Protein 2JH1 (pdb70)

GO terms:
  GO:0005515 protein binding (F, IPI)
  GO:0044174 host cell endosome (C, IDA)
  GO:0020009 microneme (C, IDA)
  GO:0033691 sialic acid binding (F, IDA)
  GO:0140403 effector-mediated suppression of host innate immune response (P, IDA)
  GO:0046812 host cell surface binding (F, IDA)
  GO:0033691 sialic acid binding (F, IMP)
  GO:0140404 effector-mediated perturbation of host innate immune response by symbiont (P, IMP)
  GO:0075109 symbiont-mediated perturbation of host receptor-mediated signal transduction (P, IMP)
  GO:0035662 Toll-like receptor 4 binding (F, IPI)
  GO:0035663 Toll-like receptor 2 binding (F, IPI)

Radius of gyration: 19.62 Å; Cα contacts (8 Å, |Δi|>4): 555; chains: 1; bounding box: 35×51×69 Å

Secondary structure (P-SEA, 3-state):
cccccccaaaaaaaaaaaaaaaaaaaaacccccccccccbbbbbcccccccccccccccccccccccccccbbbbbbcccbbbbbccbbbccccccccccaaaaaaaaaaaaaccccaaaaaaaaaaaaacccbbbbccccccccccccccccccccccccbbbbbbcccccbbbbcbbbccccccccccccccaaaaaaaaaaccccccccbbbbbccccccccccccccccc

CATH classification: 3.90.640.70 (+1 more: 3.90.640.70)

Structure (mmCIF, N/CA/C/O backbone):
data_2JH1
#
_entry.id   2JH1
#
_cell.length_a   66.192
_cell.length_b   66.192
_cell.length_c   172.299
_cell.angle_alpha   90.00
_cell.angle_beta   90.00
_cell.angle_gamma   90.00
#
_symmetry.space_group_name_H-M   'P 43 21 2'
#
loop_
_entity.id
_entity.type
_entity.pdbx_description
1 polymer 'MICRONEMAL PROTEIN 1'
2 non-polymer 'ACETATE ION'
3 non-polymer 'CHLORIDE ION'
4 non-polymer GLYCEROL
5 water water
#
loop_
_atom_site.group_PDB
_atom_site.id
_atom_site.type_symbol
_atom_site.label_atom_id
_atom_site.label_alt_id
_atom_site.label_comp_id
_atom_site.label_asym_id
_atom_site.label_entity_id
_atom_site.label_seq_id
_atom_site.pdbx_PDB_ins_code
_atom_site.Cartn_x
_atom_site.Cartn_y
_atom_site.Cartn_z
_atom_site.occupancy
_atom_site.B_iso_or_equiv
_atom_site.auth_seq_id
_atom_site.auth_comp_id
_atom_site.auth_asym_id
_atom_site.auth_atom_id
_atom_site.pdbx_PDB_model_num
ATOM 1 N N . SER A 1 12 ? 20.680 8.843 79.223 1.00 45.61 12 SER A N 1
ATOM 2 C CA . SER A 1 12 ? 20.798 7.393 78.816 1.00 44.59 12 SER A CA 1
ATOM 3 C C . SER A 1 12 ? 19.989 7.018 77.549 1.00 42.44 12 SER A C 1
ATOM 4 O O . SER A 1 12 ? 20.561 6.454 76.610 1.00 44.36 12 SER A O 1
ATOM 7 N N . HIS A 1 13 ? 18.675 7.273 77.537 1.00 39.56 13 HIS A N 1
ATOM 8 C CA A HIS A 1 13 ? 17.865 7.069 76.334 0.50 37.02 13 HIS A CA 1
ATOM 9 C CA B HIS A 1 13 ? 17.886 7.085 76.313 0.50 37.25 13 HIS A CA 1
ATOM 10 C C . HIS A 1 13 ? 17.336 8.389 75.722 1.00 35.29 13 HIS A C 1
ATOM 11 O O . HIS A 1 13 ? 16.817 9.254 76.432 1.00 33.21 13 HIS A O 1
ATOM 24 N N . SER A 1 14 ? 17.517 8.519 74.412 1.00 31.67 14 SER A N 1
ATOM 25 C CA . SER A 1 14 ? 17.312 9.761 73.700 1.00 29.48 14 SER A CA 1
ATOM 26 C C . SER A 1 14 ? 15.850 9.929 73.221 1.00 25.80 14 SER A C 1
ATOM 27 O O . SER A 1 14 ? 15.160 8.929 73.014 1.00 24.49 14 SER A O 1
ATOM 30 N N . PRO A 1 15 ? 15.356 11.196 73.118 1.00 23.36 15 PRO A N 1
ATOM 31 C CA . PRO A 1 15 ? 13.993 11.423 72.577 1.00 20.79 15 PRO A CA 1
ATOM 32 C C . PRO A 1 15 ? 14.009 11.318 71.053 1.00 20.13 15 PRO A C 1
ATOM 33 O O . PRO A 1 15 ? 13.833 12.317 70.331 1.00 19.46 15 PRO A O 1
ATOM 37 N N . ALA A 1 16 ? 14.262 10.119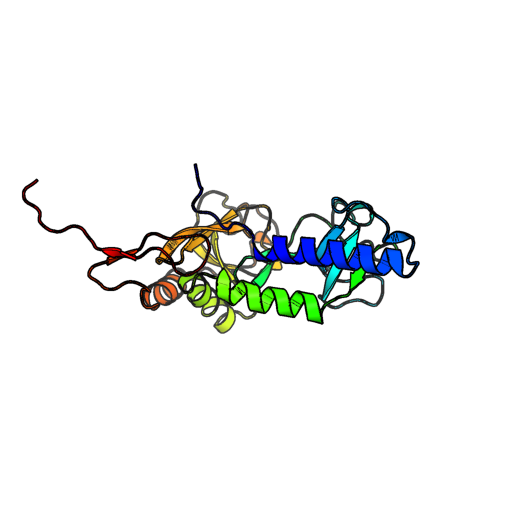 70.536 1.00 20.51 16 ALA A N 1
ATOM 38 C CA . ALA A 1 16 ? 14.555 9.986 69.109 1.00 18.98 16 ALA A CA 1
ATOM 39 C C . ALA A 1 16 ? 13.957 8.665 68.620 1.00 20.93 16 ALA A C 1
ATOM 40 O O . ALA A 1 16 ? 13.888 7.683 69.388 1.00 20.31 16 ALA A O 1
ATOM 42 N N . SER A 1 17 ? 13.519 8.635 67.364 1.00 19.06 17 SER A N 1
ATOM 43 C CA . SER A 1 17 ? 13.109 7.386 66.730 1.00 20.36 17 SER A CA 1
ATOM 44 C C . SER A 1 17 ? 14.157 6.275 66.823 1.00 18.66 17 SER A C 1
ATOM 45 O O . SER A 1 17 ? 15.340 6.509 66.553 1.00 19.44 17 SER A O 1
ATOM 48 N N . GLY A 1 18 ? 13.724 5.051 67.172 1.00 20.13 18 GLY A N 1
ATOM 49 C CA . GLY A 1 18 ? 14.648 3.904 67.153 1.00 19.90 18 GLY A CA 1
ATOM 50 C C . GLY A 1 18 ? 14.797 3.290 65.756 1.00 20.24 18 GLY A C 1
ATOM 51 O O . GLY A 1 18 ? 15.624 2.377 65.552 1.00 19.08 18 GLY A O 1
ATOM 52 N N . ARG A 1 19 ? 14.047 3.819 64.770 1.00 20.23 19 ARG A N 1
ATOM 53 C CA . ARG A 1 19 ? 14.076 3.280 63.383 1.00 18.95 19 ARG A CA 1
ATOM 54 C C . ARG A 1 19 ? 13.755 1.762 63.406 1.00 19.31 19 ARG A C 1
ATOM 55 O O . ARG A 1 19 ? 14.394 0.949 62.724 1.00 18.19 19 ARG A O 1
ATOM 63 N N . TYR A 1 20 ? 12.751 1.424 64.205 1.00 19.42 20 TYR A N 1
ATOM 64 C CA . TYR A 1 20 ? 12.374 0.031 64.435 1.00 19.57 20 TYR A CA 1
ATOM 65 C C . TYR A 1 20 ? 11.836 -0.627 63.166 1.00 19.28 20 TYR A C 1
ATOM 66 O O . TYR A 1 20 ? 12.146 -1.797 62.925 1.00 20.25 20 TYR A O 1
ATOM 75 N N . ILE A 1 21 ? 11.067 0.111 62.351 1.00 17.77 21 ILE A N 1
ATOM 76 C CA . ILE A 1 21 ? 10.573 -0.527 61.125 1.00 18.03 21 ILE A CA 1
ATOM 77 C C . ILE A 1 21 ? 11.736 -0.941 60.220 1.00 18.26 21 ILE A C 1
ATOM 78 O O . ILE A 1 21 ? 11.849 -2.117 59.760 1.00 17.29 21 ILE A O 1
ATOM 83 N N . GLN A 1 22 ? 12.602 0.016 59.938 1.00 18.08 22 GLN A N 1
ATOM 84 C CA . GLN A 1 22 ? 13.779 -0.278 59.131 1.00 18.63 22 GLN A CA 1
ATOM 85 C C . GLN A 1 22 ? 14.617 -1.445 59.671 1.00 18.86 22 GLN A C 1
ATOM 86 O O . GLN A 1 22 ? 15.095 -2.295 58.886 1.00 16.49 22 GLN A O 1
ATOM 92 N N . GLN A 1 23 ? 14.837 -1.467 60.991 1.00 18.09 23 GLN A N 1
ATOM 93 C CA . GLN A 1 23 ? 15.515 -2.616 61.599 1.00 18.48 23 GLN A CA 1
ATOM 94 C C . GLN A 1 23 ? 14.824 -3.969 61.305 1.00 18.45 23 GLN A C 1
ATOM 95 O O . GLN A 1 23 ? 15.524 -4.937 60.986 1.00 17.88 23 GLN A O 1
ATOM 101 N N . MET A 1 24 ? 13.478 -4.019 61.389 1.00 18.83 24 MET A N 1
ATOM 102 C CA . MET A 1 24 ? 12.723 -5.248 61.112 1.00 21.47 24 MET A CA 1
ATOM 103 C C . MET A 1 24 ? 12.878 -5.661 59.659 1.00 19.91 24 MET A C 1
ATOM 104 O O . MET A 1 24 ? 13.081 -6.848 59.364 1.00 18.50 24 MET A O 1
ATOM 109 N N . LEU A 1 25 ? 12.776 -4.685 58.763 1.00 18.47 25 LEU A N 1
ATOM 110 C CA . LEU A 1 25 ? 12.957 -4.940 57.317 1.00 19.18 25 LEU A CA 1
ATOM 111 C C . LEU A 1 25 ? 14.347 -5.463 57.002 1.00 18.69 25 LEU A C 1
ATOM 112 O O . LEU A 1 25 ? 14.505 -6.409 56.198 1.00 20.05 25 LEU A O 1
ATOM 117 N N . ASP A 1 26 ? 15.376 -4.892 57.611 1.00 17.44 26 ASP A N 1
ATOM 118 C CA . ASP A 1 26 ? 16.711 -5.424 57.340 1.00 17.09 26 ASP A CA 1
ATOM 119 C C . ASP A 1 26 ? 16.825 -6.897 57.815 1.00 17.21 26 ASP A C 1
ATOM 120 O O . ASP A 1 26 ? 17.402 -7.721 57.089 1.00 16.72 26 ASP A O 1
ATOM 125 N N . GLN A 1 27 ? 16.323 -7.198 59.023 1.00 16.39 27 GLN A N 1
ATOM 126 C CA . GLN A 1 27 ? 16.413 -8.601 59.544 1.00 19.05 27 GLN A CA 1
ATOM 127 C C . GLN A 1 27 ? 15.605 -9.556 58.641 1.00 17.17 27 GLN A C 1
ATOM 128 O O . GLN A 1 27 ? 16.047 -10.669 58.363 1.00 18.43 27 GLN A O 1
ATOM 134 N N . ARG A 1 28 ? 14.429 -9.133 58.191 1.00 16.95 28 ARG A N 1
ATOM 135 C CA . ARG A 1 28 ? 13.624 -9.944 57.266 1.00 16.97 28 ARG A CA 1
ATOM 136 C C . ARG A 1 28 ? 14.414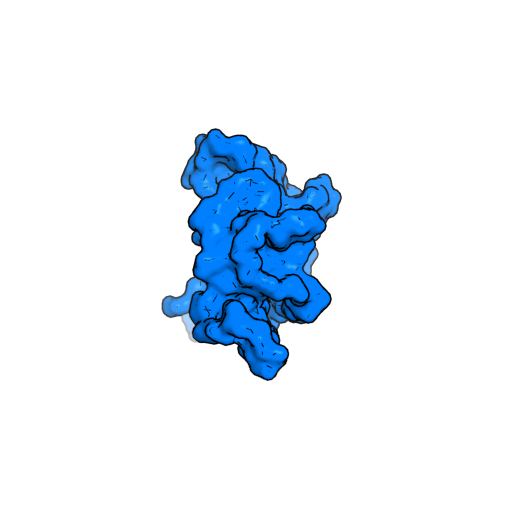 -10.209 55.975 1.00 17.80 28 ARG A C 1
ATOM 137 O O . ARG A 1 28 ? 14.465 -11.383 55.478 1.00 17.19 28 ARG A O 1
ATOM 145 N N . CYS A 1 29 ? 15.042 -9.150 55.439 1.00 17.83 29 CYS A N 1
ATOM 146 C CA . CYS A 1 29 ? 15.860 -9.285 54.221 1.00 18.24 29 CYS A CA 1
ATOM 147 C C . CYS A 1 29 ? 17.042 -10.220 54.421 1.00 17.44 29 CYS A C 1
ATOM 148 O O . CYS A 1 29 ? 17.361 -11.004 53.518 1.00 16.96 29 CYS A O 1
ATOM 151 N N . GLN A 1 30 ? 17.649 -10.187 55.615 1.00 17.38 30 GLN A N 1
ATOM 152 C CA . GLN A 1 30 ? 18.759 -11.098 55.924 1.00 18.50 30 GLN A CA 1
ATOM 153 C C . GLN A 1 30 ? 18.302 -12.589 55.910 1.00 17.73 30 GLN A C 1
ATOM 154 O O . GLN A 1 30 ? 19.004 -13.462 55.396 1.00 17.18 30 GLN A O 1
ATOM 160 N N . GLU A 1 31 ? 17.124 -12.839 56.451 1.00 18.17 31 GLU A N 1
ATOM 161 C CA . GLU A 1 31 ? 16.509 -14.145 56.407 1.00 20.23 31 GLU A CA 1
ATOM 162 C C . GLU A 1 31 ? 16.212 -14.560 54.942 1.00 20.27 31 GLU A C 1
ATOM 163 O O . GLU A 1 31 ? 16.510 -15.696 54.547 1.00 19.31 31 GLU A O 1
ATOM 169 N N . ILE A 1 32 ? 15.670 -13.628 54.146 1.00 18.95 32 ILE A N 1
ATOM 170 C CA . ILE A 1 32 ? 15.326 -13.912 52.724 1.00 18.95 32 ILE A CA 1
ATOM 171 C C . ILE A 1 32 ? 16.566 -14.262 51.914 1.00 18.50 32 ILE A C 1
ATOM 172 O O . ILE A 1 32 ? 16.551 -15.240 51.150 1.00 18.66 32 ILE A O 1
ATOM 177 N N . ALA A 1 33 ? 17.641 -13.479 52.085 1.00 16.00 33 ALA A N 1
ATOM 178 C CA . ALA A 1 33 ? 18.904 -13.750 51.392 1.00 17.15 33 ALA A CA 1
ATOM 179 C C . ALA A 1 33 ? 19.415 -15.179 51.777 1.00 17.27 33 ALA A C 1
ATOM 180 O O . ALA A 1 33 ? 19.825 -15.942 50.888 1.00 17.02 33 ALA A O 1
ATOM 182 N N . ALA A 1 34 ? 19.424 -15.489 53.086 1.00 16.40 34 ALA A N 1
ATOM 183 C CA . ALA A 1 34 ? 19.764 -16.830 53.580 1.00 16.99 34 ALA A CA 1
ATOM 184 C C . ALA A 1 34 ? 18.893 -17.974 52.972 1.00 16.71 34 ALA A C 1
ATOM 185 O O . ALA A 1 34 ? 19.434 -19.040 52.607 1.00 17.78 34 ALA A O 1
ATOM 187 N N . GLU A 1 35 ? 17.573 -17.760 52.853 1.00 17.86 35 GLU A N 1
ATOM 188 C CA . GLU A 1 35 ? 16.693 -18.716 52.179 1.00 17.93 35 GLU A CA 1
ATOM 189 C C . GLU A 1 35 ? 17.081 -18.906 50.718 1.00 18.33 35 GLU A C 1
ATOM 190 O O . GLU A 1 35 ? 17.155 -20.049 50.208 1.00 18.93 35 GLU A O 1
ATOM 196 N N . LEU A 1 36 ? 17.312 -17.802 50.021 1.00 18.26 36 LEU A N 1
ATOM 197 C CA . LEU A 1 36 ? 17.711 -17.856 48.600 1.00 18.43 36 LEU A CA 1
ATOM 198 C C . LEU A 1 36 ? 19.064 -18.538 48.406 1.00 18.78 36 LEU A C 1
ATOM 199 O O . LEU A 1 36 ? 19.242 -19.318 47.458 1.00 18.39 36 LEU A O 1
ATOM 204 N N . CYS A 1 37 ? 20.009 -18.253 49.305 1.00 19.39 37 CYS A N 1
ATOM 205 C CA . CYS A 1 37 ? 21.283 -18.956 49.316 1.00 19.86 37 CYS A CA 1
ATOM 206 C C . CYS A 1 37 ? 21.049 -20.496 49.408 1.00 19.78 37 CYS A C 1
ATOM 207 O O . CYS A 1 37 ? 21.619 -21.247 48.628 1.00 18.25 37 CYS A O 1
ATOM 210 N N . GLN A 1 38 ? 20.162 -20.920 50.309 1.00 20.55 38 GLN A N 1
ATOM 211 C CA . GLN A 1 38 ? 19.815 -22.339 50.471 1.00 20.21 38 GLN A CA 1
ATOM 212 C C . GLN A 1 38 ? 19.123 -22.911 49.234 1.00 21.15 38 GLN A C 1
ATOM 213 O O . GLN A 1 38 ? 19.217 -24.122 48.982 1.00 20.82 38 GLN A O 1
ATOM 219 N N . SER A 1 39 ? 18.464 -22.065 48.448 1.00 20.72 39 SER A N 1
ATOM 220 C CA . SER A 1 39 ? 17.905 -22.489 47.158 1.00 21.36 39 SER A CA 1
ATOM 221 C C . SER A 1 39 ? 18.936 -22.550 46.014 1.00 20.46 39 SER A C 1
ATOM 222 O O . SER A 1 39 ? 18.585 -22.938 44.882 1.00 20.97 39 SER A O 1
ATOM 225 N N . GLY A 1 40 ? 20.194 -22.208 46.298 1.00 20.24 40 GLY A N 1
ATOM 226 C CA . GLY A 1 40 ? 21.271 -22.256 45.309 1.00 19.22 40 GLY A CA 1
ATOM 227 C C . GLY A 1 40 ? 21.696 -20.896 44.742 1.00 20.73 40 GLY A C 1
ATOM 228 O O . GLY A 1 40 ? 22.652 -20.818 43.966 1.00 21.77 40 GLY A O 1
ATOM 229 N N . LEU A 1 41 ? 21.061 -19.812 45.180 1.00 20.35 41 LEU A N 1
ATOM 230 C CA . LEU A 1 41 ? 21.353 -18.502 44.581 1.00 20.44 41 LEU A CA 1
ATOM 231 C C . LEU A 1 41 ? 22.627 -18.005 45.197 1.00 20.20 41 LEU A C 1
ATOM 232 O O . LEU A 1 41 ? 22.576 -17.386 46.271 1.00 19.42 41 LEU A O 1
ATOM 237 N N . ARG A 1 42 ? 23.749 -18.291 44.531 1.00 19.55 42 ARG A N 1
ATOM 238 C CA . ARG A 1 42 ? 25.100 -18.194 45.143 1.00 22.28 42 ARG A CA 1
ATOM 239 C C . ARG A 1 42 ? 25.423 -16.788 45.647 1.00 22.09 42 ARG A C 1
ATOM 240 O O . ARG A 1 42 ? 26.014 -16.616 46.711 1.00 22.38 42 ARG A O 1
ATOM 248 N N . LYS A 1 43 ? 25.053 -15.790 44.858 1.00 22.12 43 LYS A N 1
ATOM 249 C CA . LYS A 1 43 ? 25.314 -14.391 45.213 1.00 23.59 43 LYS A CA 1
ATOM 250 C C . LYS A 1 43 ? 24.617 -13.888 46.480 1.00 22.74 43 LYS A C 1
ATOM 251 O O . LYS A 1 43 ? 24.995 -12.827 47.019 1.00 23.29 43 LYS A O 1
ATOM 257 N N . MET A 1 44 ? 23.602 -14.622 46.956 1.00 20.99 44 MET A N 1
ATOM 258 C CA . MET A 1 44 ? 22.896 -14.279 48.184 1.00 20.13 44 MET A CA 1
ATOM 259 C C . MET A 1 44 ? 23.455 -14.961 49.452 1.00 20.79 44 MET A C 1
ATOM 260 O O . MET A 1 44 ? 22.868 -14.825 50.541 1.00 20.80 44 MET A O 1
ATOM 265 N N . CYS A 1 45 ? 24.548 -15.720 49.297 1.00 20.27 45 CYS A N 1
ATOM 266 C CA . CYS A 1 45 ? 25.173 -16.410 50.412 1.00 20.71 45 CYS A CA 1
ATOM 267 C C . CYS A 1 45 ? 26.164 -15.458 51.072 1.00 20.35 45 CYS A C 1
ATOM 268 O O . CYS A 1 45 ? 27.300 -15.440 50.683 1.00 21.54 45 CYS A O 1
ATOM 271 N N . VAL A 1 46 ? 25.745 -14.679 52.055 1.00 19.85 46 VAL A N 1
ATOM 272 C CA . VAL A 1 46 ? 26.555 -13.560 52.557 1.00 19.20 46 VAL A CA 1
ATOM 273 C C . VAL A 1 46 ? 26.287 -13.456 54.052 1.00 19.33 46 VAL A C 1
ATOM 274 O O . VAL A 1 46 ? 25.224 -13.897 54.529 1.00 18.80 46 VAL A O 1
ATOM 278 N N . PRO A 1 47 ? 27.204 -12.827 54.814 1.00 19.31 47 PRO A N 1
ATOM 279 C CA . PRO A 1 47 ? 26.897 -12.467 56.225 1.00 19.75 47 PRO A CA 1
ATOM 280 C C . PRO A 1 47 ? 25.823 -11.376 56.259 1.00 18.58 47 PRO A C 1
ATOM 281 O O . PRO A 1 47 ? 25.678 -10.639 55.265 1.00 19.31 47 PRO A O 1
ATOM 285 N N . SER A 1 48 ? 25.111 -11.258 57.380 1.00 18.27 48 SER A N 1
ATOM 286 C CA A SER A 1 48 ? 23.957 -10.345 57.484 0.50 18.82 48 SER A CA 1
ATOM 287 C CA B SER A 1 48 ? 23.956 -10.364 57.463 0.50 19.42 48 SER A CA 1
ATOM 288 C C . SER A 1 48 ? 24.359 -8.888 57.367 1.00 19.09 48 SER A C 1
ATOM 289 O O . SER A 1 48 ? 23.547 -8.050 56.963 1.00 19.32 48 SER A O 1
ATOM 294 N N . SER A 1 49 ? 25.627 -8.585 57.667 1.00 19.95 49 SER A N 1
ATOM 295 C CA . SER A 1 49 ? 26.131 -7.199 57.504 1.00 21.05 49 SER A CA 1
ATOM 296 C C . SER A 1 49 ? 26.097 -6.747 56.049 1.00 21.15 49 SER A C 1
ATOM 297 O O . SER A 1 49 ? 26.156 -5.534 55.775 1.00 21.42 49 SER A O 1
ATOM 300 N N . ARG A 1 50 ? 26.045 -7.688 55.102 1.00 21.02 50 ARG A N 1
ATOM 301 C CA . ARG A 1 50 ? 25.945 -7.332 53.672 1.00 21.33 50 ARG A CA 1
ATOM 302 C C . ARG A 1 50 ? 24.501 -7.042 53.174 1.00 20.70 50 ARG A C 1
ATOM 303 O O . ARG A 1 50 ? 24.281 -6.611 52.026 1.00 21.54 50 ARG A O 1
ATOM 311 N N . ILE A 1 51 ? 23.505 -7.254 54.011 1.00 20.14 51 ILE A N 1
ATOM 312 C CA . ILE A 1 51 ? 22.111 -7.244 53.522 1.00 18.63 51 ILE A CA 1
ATOM 313 C C . ILE A 1 51 ? 21.266 -6.217 54.237 1.00 20.04 51 ILE A C 1
ATOM 314 O O . ILE A 1 51 ? 21.206 -6.228 55.496 1.00 19.15 51 ILE A O 1
ATOM 319 N N . VAL A 1 52 ? 20.643 -5.318 53.442 1.00 19.74 52 VAL A N 1
ATOM 320 C CA . VAL A 1 52 ? 19.678 -4.316 53.942 1.00 19.05 52 VAL A CA 1
ATOM 321 C C . VAL A 1 52 ? 18.412 -4.278 53.067 1.00 19.54 52 VAL A C 1
ATOM 322 O O . VAL A 1 52 ? 18.457 -4.651 51.909 1.00 21.15 52 VAL A O 1
ATOM 326 N N . ALA A 1 53 ? 17.288 -3.820 53.610 1.00 19.52 53 ALA A N 1
ATOM 327 C CA . ALA A 1 53 ? 16.081 -3.564 52.831 1.00 17.58 53 ALA A CA 1
ATOM 328 C C . ALA A 1 53 ? 16.161 -2.101 52.355 1.00 18.10 53 ALA A C 1
ATOM 329 O O . ALA A 1 53 ? 16.419 -1.197 53.176 1.00 17.81 53 ALA A O 1
ATOM 331 N N . ARG A 1 54 ? 15.990 -1.863 51.062 1.00 17.62 54 ARG A N 1
ATOM 332 C CA . ARG A 1 54 ? 15.814 -0.449 50.590 1.00 18.53 54 ARG A CA 1
ATOM 333 C C . ARG A 1 54 ? 14.621 -0.385 49.644 1.00 19.18 54 ARG A C 1
ATOM 334 O O . ARG A 1 54 ? 14.269 -1.368 48.965 1.00 20.21 54 ARG A O 1
ATOM 342 N N . ASN A 1 55 ? 14.001 0.774 49.585 1.00 19.32 55 ASN A N 1
ATOM 343 C CA . ASN A 1 55 ? 12.909 0.991 48.693 1.00 20.06 55 ASN A CA 1
ATOM 344 C C . ASN A 1 55 ? 13.502 1.806 47.536 1.00 20.07 55 ASN A C 1
ATOM 345 O O . ASN A 1 55 ? 14.050 2.884 47.730 1.00 19.34 55 ASN A O 1
ATOM 350 N N . ALA A 1 56 ? 13.439 1.273 46.326 1.00 20.23 56 ALA A N 1
ATOM 351 C CA . ALA A 1 56 ? 14.245 1.834 45.241 1.00 19.60 56 ALA A CA 1
ATOM 352 C C . ALA A 1 56 ? 13.876 1.217 43.913 1.00 21.13 56 ALA A C 1
ATOM 353 O O . ALA A 1 56 ? 13.166 0.208 43.869 1.00 20.27 56 ALA A O 1
ATOM 355 N N . VAL A 1 57 ? 14.397 1.813 42.829 1.00 21.91 57 VAL A N 1
ATOM 356 C CA . VAL A 1 57 ? 14.435 1.107 41.526 1.00 22.38 57 VAL A CA 1
ATOM 357 C C . VAL A 1 57 ? 15.288 -0.196 41.618 1.00 23.22 57 VAL A C 1
ATOM 358 O O . VAL A 1 57 ? 16.052 -0.400 42.602 1.00 22.47 57 VAL A O 1
ATOM 362 N N . GLY A 1 58 ? 15.173 -1.061 40.597 1.00 23.15 58 GLY A N 1
ATOM 363 C CA . GLY A 1 58 ? 16.048 -2.238 40.518 1.00 23.33 58 GLY A CA 1
ATOM 364 C C . GLY A 1 58 ? 17.052 -2.115 39.361 1.00 24.35 58 GLY A C 1
ATOM 365 O O . GLY A 1 58 ? 17.622 -1.058 39.094 1.00 22.39 58 GLY A O 1
ATOM 366 N N . ILE A 1 59 ? 17.282 -3.225 38.672 1.00 25.50 59 ILE A N 1
ATOM 367 C CA . ILE A 1 59 ? 18.108 -3.175 37.458 1.00 26.25 59 ILE A CA 1
ATOM 368 C C . ILE A 1 59 ? 17.296 -2.558 36.303 1.00 27.16 59 ILE A C 1
ATOM 369 O O . ILE A 1 59 ? 16.128 -2.181 36.468 1.00 25.09 59 ILE A O 1
ATOM 374 N N . THR A 1 60 ? 17.910 -2.479 35.118 1.00 29.08 60 THR A N 1
ATOM 375 C CA . THR A 1 60 ? 17.206 -1.951 33.929 1.00 30.65 60 THR A CA 1
ATOM 376 C C . THR A 1 60 ? 15.784 -2.502 33.770 1.00 30.08 60 THR A C 1
ATOM 377 O O . THR A 1 60 ? 15.562 -3.705 33.886 1.00 30.51 60 THR A O 1
ATOM 381 N N . HIS A 1 61 ? 14.823 -1.609 33.528 1.00 30.77 61 HIS A N 1
ATOM 382 C CA . HIS A 1 61 ? 13.381 -1.935 33.392 1.00 30.85 61 HIS A CA 1
ATOM 383 C C . HIS A 1 61 ? 12.675 -2.094 34.723 1.00 30.01 61 HIS A C 1
ATOM 384 O O . HIS A 1 61 ? 11.441 -2.161 34.762 1.00 29.58 61 HIS A O 1
ATOM 391 N N . GLN A 1 62 ? 13.428 -2.215 35.818 1.00 28.42 62 GLN A N 1
ATOM 392 C CA . GLN A 1 62 ? 12.749 -2.242 37.123 1.00 27.39 62 GLN A CA 1
ATOM 393 C C . GLN A 1 62 ? 12.702 -0.798 37.578 1.00 27.25 62 GLN A C 1
ATOM 394 O O . GLN A 1 62 ? 13.582 -0.350 38.311 1.00 26.97 62 GLN A O 1
ATOM 400 N N . ASN A 1 63 ? 11.726 -0.051 37.061 1.00 27.89 63 ASN A N 1
ATOM 401 C CA . ASN A 1 63 ? 11.767 1.395 37.185 1.00 29.13 63 ASN A CA 1
ATOM 402 C C . ASN A 1 63 ? 10.801 1.941 38.206 1.00 29.01 63 ASN A C 1
ATOM 403 O O . ASN A 1 63 ? 10.641 3.159 38.280 1.00 30.90 63 ASN A O 1
ATOM 408 N N . THR A 1 64 ? 10.127 1.096 38.970 1.00 27.15 64 THR A N 1
ATOM 409 C CA . THR A 1 64 ? 9.254 1.641 40.006 1.00 27.15 64 THR A CA 1
ATOM 410 C C . THR A 1 64 ? 9.966 1.496 41.370 1.00 25.99 64 THR A C 1
ATOM 411 O O . THR A 1 64 ? 10.914 0.698 41.493 1.00 25.42 64 THR A O 1
ATOM 415 N N . LEU A 1 65 ? 9.530 2.270 42.372 1.00 24.30 65 LEU A N 1
ATOM 416 C CA . LEU A 1 65 ? 10.037 2.078 43.736 1.00 23.20 65 LEU A CA 1
ATOM 417 C C . LEU A 1 65 ? 9.410 0.841 44.326 1.00 21.51 65 LEU A C 1
ATOM 418 O O . LEU A 1 65 ? 8.186 0.720 44.383 1.00 22.08 65 LEU A 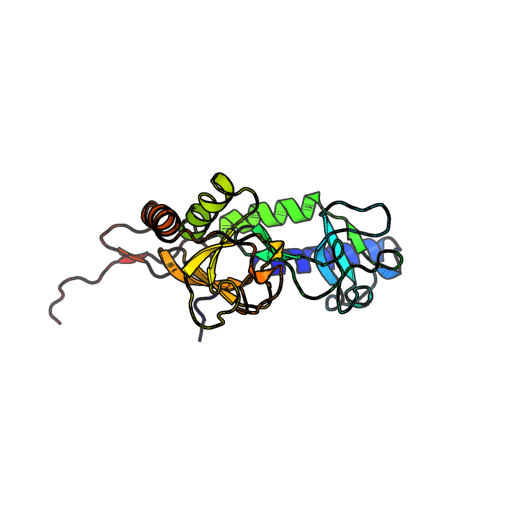O 1
ATOM 423 N N . GLN A 1 66 ? 10.244 -0.100 44.719 1.00 21.32 66 GLN A N 1
ATOM 424 C CA . GLN A 1 66 ? 9.758 -1.312 45.352 1.00 20.71 66 GLN A CA 1
ATOM 425 C C . GLN A 1 66 ? 10.661 -1.576 46.520 1.00 20.57 66 GLN A C 1
ATOM 426 O O . GLN A 1 66 ? 11.819 -1.175 46.499 1.00 19.46 66 GLN A O 1
ATOM 432 N N . TRP A 1 67 ? 10.134 -2.305 47.498 1.00 20.25 67 TRP A N 1
ATOM 433 C CA . TRP A 1 67 ? 10.977 -2.819 48.586 1.00 19.19 67 TRP A CA 1
ATOM 434 C C . TRP A 1 67 ? 11.752 -4.021 48.097 1.00 19.99 67 TRP A C 1
ATOM 435 O O . TRP A 1 67 ? 11.156 -4.991 47.608 1.00 18.88 67 TRP A O 1
ATOM 446 N N . ARG A 1 68 ? 13.070 -3.964 48.236 1.00 17.70 68 ARG A N 1
ATOM 447 C CA . ARG A 1 68 ? 13.955 -5.004 47.777 1.00 19.05 68 ARG A CA 1
ATOM 448 C C . ARG A 1 68 ? 15.069 -5.231 48.822 1.00 20.20 68 ARG A C 1
ATOM 449 O O . ARG A 1 68 ? 15.467 -4.287 49.560 1.00 20.22 68 ARG A O 1
ATOM 457 N N . CYS A 1 69 ? 15.598 -6.465 48.851 1.00 19.25 69 CYS A N 1
ATOM 458 C CA . CYS A 1 69 ? 16.710 -6.846 49.715 1.00 19.78 69 CYS A CA 1
ATOM 459 C C . CYS A 1 69 ? 18.003 -6.734 48.932 1.00 19.25 69 CYS A C 1
ATOM 460 O O . CYS A 1 69 ? 18.230 -7.524 48.005 1.00 19.89 69 CYS A O 1
ATOM 463 N N . PHE A 1 70 ? 18.861 -5.795 49.324 1.00 19.38 70 PHE A N 1
ATOM 464 C CA . PHE A 1 70 ? 20.103 -5.478 48.602 1.00 20.33 70 PHE A CA 1
ATOM 465 C C . PHE A 1 70 ? 21.321 -5.979 49.322 1.00 20.66 70 PHE A C 1
ATOM 466 O O . PHE A 1 70 ? 21.433 -5.823 50.550 1.00 20.01 70 PHE A O 1
ATOM 474 N N . ASP A 1 71 ? 22.271 -6.481 48.535 1.00 19.92 71 ASP A N 1
ATOM 475 C CA . ASP A 1 71 ? 23.644 -6.708 48.963 1.00 21.25 71 ASP A CA 1
ATOM 476 C C . ASP A 1 71 ? 24.324 -5.334 48.867 1.00 20.93 71 ASP A C 1
ATOM 477 O O . ASP A 1 71 ? 24.484 -4.768 47.749 1.00 21.15 71 ASP A O 1
ATOM 482 N N . THR A 1 72 ? 24.723 -4.808 50.029 1.00 21.39 72 THR A N 1
ATOM 483 C CA . THR A 1 72 ? 25.380 -3.486 50.110 1.00 22.64 72 THR A CA 1
ATOM 484 C C . THR A 1 72 ? 26.669 -3.400 49.274 1.00 22.88 72 THR A C 1
ATOM 485 O O . THR A 1 72 ? 27.014 -2.312 48.816 1.00 22.90 72 THR A O 1
ATOM 489 N N . ALA A 1 73 ? 27.348 -4.524 49.035 1.00 23.15 73 ALA A N 1
ATOM 490 C CA . ALA A 1 73 ? 28.569 -4.503 48.203 1.00 23.69 73 ALA A CA 1
ATOM 491 C C . ALA A 1 73 ? 28.213 -4.213 46.764 1.00 24.94 73 ALA A C 1
ATOM 492 O O . ALA A 1 73 ? 29.080 -3.860 45.990 1.00 25.34 73 ALA A O 1
ATOM 494 N N . SER A 1 74 ? 26.942 -4.364 46.381 1.00 25.16 74 SER A N 1
ATOM 495 C CA . SER A 1 74 ? 26.507 -3.986 45.029 1.00 25.28 74 SER A CA 1
ATOM 496 C C . SER A 1 74 ? 25.958 -2.557 44.860 1.00 26.47 74 SER A C 1
ATOM 497 O O . SER A 1 74 ? 25.626 -2.155 43.740 1.00 27.01 74 SER A O 1
ATOM 500 N N . LEU A 1 75 ? 25.816 -1.799 45.949 1.00 26.52 75 LEU A N 1
ATOM 501 C CA . LEU A 1 75 ? 25.274 -0.452 45.852 1.00 28.03 75 LEU A CA 1
ATOM 502 C C . LEU A 1 75 ? 26.371 0.524 45.462 1.00 29.85 75 LEU A C 1
ATOM 503 O O . LEU A 1 75 ? 27.508 0.355 45.873 1.00 29.46 75 LEU A O 1
ATOM 508 N N . LEU A 1 76 ? 26.016 1.548 44.691 1.00 32.15 76 LEU A N 1
ATOM 509 C CA . LEU A 1 76 ? 26.928 2.665 44.424 1.00 34.26 76 LEU A CA 1
ATOM 510 C C . LEU A 1 76 ? 27.018 3.589 45.651 1.00 36.15 76 LEU A C 1
ATOM 511 O O . LEU A 1 76 ? 26.052 3.708 46.431 1.00 34.84 76 LEU A O 1
ATOM 516 N N . GLU A 1 77 ? 28.179 4.226 45.825 1.00 38.57 77 GLU A N 1
ATOM 517 C CA . GLU A 1 77 ? 28.374 5.211 46.911 1.00 41.70 77 GLU A CA 1
ATOM 518 C C . GLU A 1 77 ? 27.471 6.401 46.737 1.00 43.26 77 GLU A C 1
ATOM 519 O O . GLU A 1 77 ? 26.965 6.952 47.693 1.00 44.52 77 GLU A O 1
ATOM 522 N N . SER A 1 78 ? 27.247 6.803 45.507 1.00 45.75 78 SER A N 1
ATOM 523 C CA . SER A 1 78 ? 26.333 7.896 45.293 1.00 48.30 78 SER A CA 1
ATOM 524 C C . SER A 1 78 ? 25.299 7.515 44.248 1.00 48.91 78 SER A C 1
ATOM 525 O O . SER A 1 78 ? 25.410 6.489 43.578 1.00 49.89 78 SER A O 1
ATOM 528 N N . ASN A 1 79 ? 24.301 8.361 44.085 1.00 49.58 79 ASN A N 1
ATOM 529 C CA . ASN A 1 79 ? 23.311 8.141 43.068 1.00 50.12 79 ASN A CA 1
ATOM 530 C C . ASN A 1 79 ? 23.145 9.374 42.187 1.00 50.90 79 ASN A C 1
ATOM 531 O O . ASN A 1 79 ? 23.585 10.475 42.555 1.00 51.65 79 ASN A O 1
ATOM 536 N N . GLN A 1 80 ? 22.529 9.168 41.024 1.00 50.84 80 GLN A N 1
ATOM 537 C CA . GLN A 1 80 ? 21.991 10.248 40.212 1.00 50.93 80 GLN A CA 1
ATOM 538 C C . GLN A 1 80 ? 20.484 10.427 40.551 1.00 50.47 80 GLN A C 1
ATOM 539 O O . GLN A 1 80 ? 20.025 9.991 41.634 1.00 50.94 80 GLN A O 1
ATOM 543 N N A GLU A 1 81 ? 19.754 11.078 39.645 0.50 50.01 81 GLU A N 1
ATOM 544 N N B GLU A 1 81 ? 19.713 11.054 39.661 0.50 49.80 81 GLU A N 1
ATOM 545 C CA A GLU A 1 81 ? 18.298 11.107 39.701 0.50 48.50 81 GLU A CA 1
ATOM 546 C CA B GLU A 1 81 ? 18.323 11.440 39.968 0.50 48.03 81 GLU A CA 1
ATOM 547 C C A GLU A 1 81 ? 17.812 9.685 39.417 0.50 47.35 81 GLU A C 1
ATOM 548 C C B GLU A 1 81 ? 17.342 10.290 40.253 0.50 46.79 81 GLU A C 1
ATOM 549 O O A GLU A 1 81 ? 18.496 8.895 38.747 0.50 47.30 81 GLU A O 1
ATOM 550 O O B GLU A 1 81 ? 16.538 10.376 41.182 0.50 46.58 81 GLU A O 1
ATOM 551 N N A ASN A 1 82 ? 16.639 9.350 39.938 0.50 45.90 82 ASN A N 1
ATOM 552 N N B ASN A 1 82 ? 17.415 9.221 39.456 0.50 45.38 82 ASN A N 1
ATOM 553 C CA A ASN A 1 82 ? 16.083 8.034 39.679 0.50 43.46 82 ASN A CA 1
ATOM 554 C CA B ASN A 1 82 ? 16.380 8.172 39.461 0.50 43.19 82 ASN A CA 1
ATOM 555 C C A ASN A 1 82 ? 16.610 6.965 40.634 0.50 41.54 82 ASN A C 1
ATOM 556 C C B ASN A 1 82 ? 16.660 6.956 40.351 0.50 41.34 82 ASN A C 1
ATOM 557 O O A ASN A 1 82 ? 15.807 6.358 41.347 0.50 41.44 82 ASN A O 1
ATOM 558 O O B ASN A 1 82 ? 15.730 6.249 40.747 0.50 41.26 82 ASN A O 1
ATOM 559 N N . ASN A 1 83 ? 17.938 6.760 40.681 1.00 39.47 83 ASN A N 1
ATOM 560 C CA . ASN A 1 83 ? 18.471 5.540 41.321 1.00 36.61 83 ASN A CA 1
ATOM 561 C C . ASN A 1 83 ? 18.967 5.595 42.772 1.00 33.19 83 ASN A C 1
ATOM 562 O O . ASN A 1 83 ? 19.726 4.715 43.182 1.00 30.95 83 ASN A O 1
ATOM 567 N N . GLY A 1 84 ? 18.576 6.613 43.535 1.00 31.08 84 GLY A N 1
ATOM 568 C CA . GLY A 1 84 ? 18.934 6.672 44.963 1.00 28.97 84 GLY A CA 1
ATOM 569 C C . GLY A 1 84 ? 18.169 5.610 45.739 1.00 27.23 84 GLY A C 1
ATOM 570 O O . GLY A 1 84 ? 17.072 5.234 45.359 1.00 28.10 84 GLY A O 1
ATOM 571 N N . VAL A 1 85 ? 18.738 5.092 46.815 1.00 25.72 85 VAL A N 1
ATOM 572 C CA . VAL A 1 85 ? 17.971 4.156 47.654 1.00 23.17 85 VAL A CA 1
ATOM 573 C C . VAL A 1 85 ? 17.234 4.929 48.781 1.00 22.27 85 VAL A C 1
ATOM 574 O O . VAL A 1 85 ? 17.693 6.002 49.209 1.00 20.75 85 VAL A O 1
ATOM 578 N N . ASN A 1 86 ? 16.140 4.345 49.256 1.00 20.64 86 ASN A N 1
ATOM 579 C CA . ASN A 1 86 ? 15.336 4.926 50.345 1.00 20.69 86 ASN A CA 1
ATOM 580 C C . ASN A 1 86 ? 15.229 3.974 51.550 1.00 19.19 86 ASN A C 1
ATOM 581 O O . ASN A 1 86 ? 15.086 2.753 51.403 1.00 18.98 86 ASN A O 1
ATOM 586 N N . CYS A 1 87 ? 15.255 4.552 52.737 1.00 19.23 87 CYS A N 1
ATOM 587 C CA . CYS A 1 87 ? 14.973 3.814 53.972 1.00 20.19 87 CYS A CA 1
ATOM 588 C C . CYS A 1 87 ? 13.591 4.288 54.405 1.00 20.23 87 CYS A C 1
ATOM 589 O O . CYS A 1 87 ? 12.970 5.039 53.668 1.00 21.20 87 CYS A O 1
ATOM 592 N N . VAL A 1 88 ? 13.099 3.840 55.555 1.00 18.88 88 VAL A N 1
ATOM 593 C CA . VAL A 1 88 ? 11.717 4.126 55.987 1.00 18.61 88 VAL A CA 1
ATOM 594 C C . VAL A 1 88 ? 11.703 4.633 57.442 1.00 19.54 88 VAL A C 1
ATOM 595 O O . VAL A 1 88 ? 12.460 4.133 58.305 1.00 20.00 88 VAL A O 1
ATOM 599 N N . ASP A 1 89 ? 10.880 5.637 57.709 1.00 19.40 89 ASP A N 1
ATOM 600 C CA . ASP A 1 89 ? 10.782 6.173 59.074 1.00 19.02 89 ASP A CA 1
ATOM 601 C C . ASP A 1 89 ? 9.754 5.291 59.802 1.00 19.37 89 ASP A C 1
ATOM 602 O O . ASP A 1 89 ? 9.198 4.367 59.212 1.00 19.14 89 ASP A O 1
ATOM 607 N N . ASP A 1 90 ? 9.502 5.564 61.067 1.00 18.46 90 ASP A N 1
ATOM 608 C CA . ASP A 1 90 ? 8.646 4.730 61.854 1.00 19.00 90 ASP A CA 1
ATOM 609 C C . ASP A 1 90 ? 7.169 5.034 61.662 1.00 19.99 90 ASP A C 1
ATOM 610 O O . ASP A 1 90 ? 6.345 4.462 62.344 1.00 19.97 90 ASP A O 1
ATOM 615 N N . CYS A 1 91 ? 6.862 5.952 60.738 1.00 19.85 91 CYS A N 1
ATOM 616 C CA . CYS A 1 91 ? 5.469 6.156 60.287 1.00 20.28 91 CYS A CA 1
ATOM 617 C C . CYS A 1 91 ? 5.269 5.577 58.866 1.00 20.55 91 CYS A C 1
ATOM 618 O O . CYS A 1 91 ? 4.234 5.808 58.211 1.00 21.04 91 CYS A O 1
ATOM 621 N N . GLY A 1 92 ? 6.276 4.847 58.407 1.00 20.16 92 GLY A N 1
ATOM 622 C CA . GLY A 1 92 ? 6.176 4.099 57.156 1.00 20.96 92 GLY A CA 1
ATOM 623 C C . GLY A 1 92 ? 6.457 4.938 55.920 1.00 21.05 92 GLY A C 1
ATOM 624 O O . GLY A 1 92 ? 6.138 4.511 54.809 1.00 22.00 92 GLY A O 1
ATOM 625 N N . HIS A 1 93 ? 7.066 6.101 56.072 1.00 19.07 93 HIS A N 1
ATOM 626 C CA . HIS A 1 93 ? 7.412 6.902 54.882 1.00 20.06 93 HIS A CA 1
ATOM 627 C C . HIS A 1 93 ? 8.817 6.664 54.392 1.00 19.95 93 HIS A C 1
ATOM 628 O O . HIS A 1 93 ? 9.759 6.656 55.190 1.00 20.39 93 HIS A O 1
ATOM 635 N N . THR A 1 94 ? 8.983 6.534 53.079 1.00 20.50 94 THR A N 1
ATOM 636 C CA . THR A 1 94 ? 10.306 6.248 52.503 1.00 20.83 94 THR A CA 1
ATOM 637 C C . THR A 1 94 ? 11.036 7.543 52.247 1.00 21.85 94 THR A C 1
ATOM 638 O O . THR A 1 94 ? 10.441 8.515 51.706 1.00 22.94 94 THR A O 1
ATOM 642 N N . ILE A 1 95 ? 12.324 7.556 52.608 1.00 20.39 95 ILE A N 1
ATOM 643 C CA . ILE A 1 95 ? 13.163 8.762 52.642 1.00 20.45 95 ILE A CA 1
ATOM 644 C C . ILE A 1 95 ? 14.565 8.377 52.158 1.00 20.29 95 ILE A C 1
ATOM 645 O O . ILE A 1 95 ? 15.087 7.328 52.580 1.00 20.17 95 ILE A O 1
ATOM 650 N N . PRO A 1 96 ? 15.205 9.219 51.313 1.00 20.20 96 PRO A N 1
ATOM 651 C CA . PRO A 1 96 ? 16.559 8.953 50.769 1.00 20.64 96 PRO A CA 1
ATOM 652 C C . PRO A 1 96 ? 17.613 8.620 51.833 1.00 21.66 96 PRO A C 1
ATOM 653 O O . PRO A 1 96 ? 17.749 9.345 52.841 1.00 22.04 96 PRO A O 1
ATOM 657 N N . CYS A 1 97 ? 18.294 7.482 51.624 1.00 21.95 97 CYS A N 1
ATOM 658 C CA A CYS A 1 97 ? 19.391 6.957 52.440 0.50 21.78 97 CYS A CA 1
ATOM 659 C CA B CYS A 1 97 ? 19.416 7.196 52.480 0.50 22.60 97 CYS A CA 1
ATOM 660 C C . CYS A 1 97 ? 20.649 6.966 51.606 1.00 22.50 97 CYS A C 1
ATOM 661 O O . CYS A 1 97 ? 20.544 6.953 50.398 1.00 23.17 97 CYS A O 1
ATOM 666 N N . PRO A 1 98 ? 21.849 6.888 52.220 1.00 24.51 98 PRO A N 1
ATOM 667 C CA . PRO A 1 98 ? 23.027 6.907 51.319 1.00 25.96 98 PRO A CA 1
ATOM 668 C C . PRO A 1 98 ? 23.087 5.783 50.291 1.00 26.88 98 PRO A C 1
ATOM 669 O O . PRO A 1 98 ? 22.816 4.638 50.611 1.00 28.87 98 PRO A O 1
ATOM 673 N N . GLY A 1 99 ? 23.440 6.096 49.061 1.00 26.94 99 GLY A N 1
ATOM 674 C CA . GLY A 1 99 ? 23.743 5.030 48.113 1.00 27.17 99 GLY A CA 1
ATOM 675 C C . GLY A 1 99 ? 22.863 5.079 46.900 1.00 27.48 99 GLY A C 1
ATOM 676 O O . GLY A 1 99 ? 21.863 5.812 46.857 1.00 27.44 99 GLY A O 1
ATOM 677 N N . GLY A 1 100 ? 23.246 4.301 45.900 1.00 26.79 100 GLY A N 1
ATOM 678 C CA . GLY A 1 100 ? 22.476 4.217 44.689 1.00 27.43 100 GLY A CA 1
ATOM 679 C C . GLY A 1 100 ? 22.544 2.820 44.096 1.00 26.95 100 GLY A C 1
ATOM 680 O O . GLY A 1 100 ? 23.490 2.069 44.356 1.00 26.91 100 GLY A O 1
ATOM 681 N N . VAL A 1 101 ? 21.527 2.512 43.307 1.00 26.98 101 VAL A N 1
ATOM 682 C CA . VAL A 1 101 ? 21.373 1.232 42.630 1.00 27.27 101 VAL A CA 1
ATOM 683 C C . VAL A 1 101 ? 22.248 1.249 41.382 1.00 27.53 101 VAL A C 1
ATOM 684 O O . VAL A 1 101 ? 22.123 2.142 40.529 1.00 27.11 101 VAL A O 1
ATOM 688 N N . HIS A 1 102 ? 23.126 0.267 41.271 1.00 27.57 102 HIS A N 1
ATOM 689 C CA . HIS A 1 102 ? 23.815 0.022 39.995 1.00 28.20 102 HIS A CA 1
ATOM 690 C C . HIS A 1 102 ? 22.841 -0.697 39.044 1.00 27.88 102 HIS A C 1
ATOM 691 O O . HIS A 1 102 ? 22.469 -1.851 39.269 1.00 28.13 102 HIS A O 1
ATOM 698 N N . ARG A 1 103 ? 22.414 -0.011 37.987 1.00 27.82 103 ARG A N 1
ATOM 699 C CA . ARG A 1 103 ? 21.300 -0.500 37.176 1.00 28.50 103 ARG A CA 1
ATOM 700 C C . ARG A 1 103 ? 21.628 -1.749 36.364 1.00 28.17 103 ARG A C 1
ATOM 701 O O . ARG A 1 103 ? 20.705 -2.421 35.889 1.00 26.72 103 ARG A O 1
ATOM 709 N N . GLN A 1 104 ? 22.907 -2.057 36.181 1.00 28.34 104 GLN A N 1
ATOM 710 C CA . GLN A 1 104 ? 23.231 -3.334 35.514 1.00 31.11 104 GLN A CA 1
ATOM 711 C C . GLN A 1 104 ? 23.678 -4.393 36.492 1.00 30.83 104 GLN A C 1
ATOM 712 O O . GLN A 1 104 ? 23.345 -5.566 36.329 1.00 31.89 104 GLN A O 1
ATOM 718 N N . ASN A 1 105 ? 24.393 -3.964 37.521 1.00 29.75 105 ASN A N 1
ATOM 719 C CA . ASN A 1 105 ? 25.086 -4.873 38.391 1.00 29.33 105 ASN A CA 1
ATOM 720 C C . ASN A 1 105 ? 24.462 -5.122 39.763 1.00 27.99 105 ASN A C 1
ATOM 721 O O . ASN A 1 105 ? 25.046 -5.858 40.574 1.00 29.07 105 ASN A O 1
ATOM 726 N N . SER A 1 106 ? 23.278 -4.579 40.028 1.00 25.69 106 SER A N 1
ATOM 727 C CA . SER A 1 106 ? 22.720 -4.696 41.387 1.00 23.92 106 SER A CA 1
ATOM 728 C C . SER A 1 106 ? 22.550 -6.184 41.789 1.00 23.83 106 SER A C 1
ATOM 729 O O . SER A 1 106 ? 22.127 -7.015 40.959 1.00 23.77 106 SER A O 1
ATOM 732 N N . ASN A 1 107 ? 22.882 -6.512 43.039 1.00 22.36 107 ASN A N 1
ATOM 733 C CA . ASN A 1 107 ? 22.583 -7.828 43.594 1.00 21.59 107 ASN A CA 1
ATOM 734 C C . ASN A 1 107 ? 21.469 -7.648 44.601 1.00 21.02 107 ASN A C 1
ATOM 735 O O . ASN A 1 107 ? 21.721 -7.234 45.744 1.00 19.70 107 ASN A O 1
ATOM 740 N N . HIS A 1 108 ? 20.229 -7.946 44.190 1.00 19.51 108 HIS A N 1
ATOM 741 C CA . HIS A 1 108 ? 19.090 -7.749 45.070 1.00 20.39 108 HIS A CA 1
ATOM 742 C C . HIS A 1 108 ? 17.960 -8.733 44.811 1.00 20.54 108 HIS A C 1
ATOM 743 O O . HIS A 1 108 ? 17.900 -9.381 43.756 1.00 21.12 108 HIS A O 1
ATOM 750 N N . ALA A 1 109 ? 17.046 -8.794 45.753 1.00 19.34 109 ALA A N 1
ATOM 751 C CA . ALA A 1 109 ? 15.845 -9.588 45.584 1.00 20.25 109 ALA A CA 1
ATOM 752 C C . ALA A 1 109 ? 14.633 -8.774 45.952 1.00 19.57 109 ALA A C 1
ATOM 753 O O . ALA A 1 109 ? 14.496 -8.345 47.080 1.00 20.51 109 ALA A O 1
ATOM 755 N N . THR A 1 110 ? 13.708 -8.595 45.010 1.00 20.08 110 THR A N 1
ATOM 756 C CA . THR A 1 110 ? 12.547 -7.752 45.225 1.00 20.54 110 THR A CA 1
ATOM 757 C C . THR A 1 110 ? 11.534 -8.519 46.054 1.00 20.50 110 THR A C 1
ATOM 758 O O . THR A 1 110 ? 11.177 -9.654 45.715 1.00 21.33 110 THR A O 1
ATOM 762 N N . ARG A 1 111 ? 11.094 -7.922 47.157 1.00 20.37 111 ARG A N 1
ATOM 763 C CA . ARG A 1 111 ? 10.140 -8.584 48.049 1.00 21.21 111 ARG A CA 1
ATOM 764 C C . ARG A 1 111 ? 9.116 -7.607 48.538 1.00 22.04 111 ARG A C 1
ATOM 765 O O . ARG A 1 111 ? 8.992 -7.370 49.758 1.00 20.32 111 ARG A O 1
ATOM 773 N N . HIS A 1 112 ? 8.415 -6.997 47.584 1.00 21.39 112 HIS A N 1
ATOM 774 C CA . HIS A 1 112 ? 7.626 -5.836 47.865 1.00 22.44 112 HIS A CA 1
ATOM 775 C C . HIS A 1 112 ? 6.440 -6.136 48.766 1.00 23.40 112 HIS A C 1
ATOM 776 O O . HIS A 1 112 ? 6.132 -5.350 49.635 1.00 22.63 112 HIS A O 1
ATOM 783 N N . GLU A 1 113 ? 5.777 -7.270 48.562 1.00 23.51 113 GLU A N 1
ATOM 784 C CA . GLU A 1 113 ? 4.585 -7.614 49.387 1.00 24.20 113 GLU A CA 1
ATOM 785 C C . GLU A 1 113 ? 4.939 -7.864 50.877 1.00 23.73 113 GLU A C 1
ATOM 786 O O . GLU A 1 113 ? 4.360 -7.239 51.752 1.00 23.59 113 GLU A O 1
ATOM 792 N N . ILE A 1 114 ? 5.885 -8.759 51.151 1.00 24.29 114 ILE A N 1
ATOM 793 C CA . ILE A 1 114 ? 6.192 -9.062 52.544 1.00 24.44 114 ILE A CA 1
ATOM 794 C C . ILE A 1 114 ? 6.757 -7.827 53.290 1.00 22.72 114 ILE A C 1
ATOM 795 O O . ILE A 1 114 ? 6.408 -7.587 54.449 1.00 21.27 114 ILE A O 1
ATOM 800 N N . LEU A 1 115 ? 7.633 -7.084 52.633 1.00 21.08 115 LEU A N 1
ATOM 801 C CA . LEU A 1 115 ? 8.251 -5.910 53.272 1.00 20.59 115 LEU A CA 1
ATOM 802 C C . LEU A 1 115 ? 7.213 -4.804 53.499 1.00 20.26 115 LEU A C 1
ATOM 803 O O . LEU A 1 115 ? 7.182 -4.174 54.560 1.00 18.24 115 LEU A O 1
ATOM 808 N N . SER A 1 116 ? 6.333 -4.610 52.519 1.00 20.55 116 SER A N 1
ATOM 809 C CA . SER A 1 116 ? 5.199 -3.664 52.701 1.00 21.95 116 SER A CA 1
ATOM 810 C C . SER A 1 116 ? 4.320 -4.033 53.869 1.00 21.18 116 SER A C 1
ATOM 811 O O . SER A 1 116 ? 3.910 -3.159 54.631 1.00 21.33 116 SER A O 1
ATOM 814 N N . LYS A 1 117 ? 4.048 -5.331 54.022 1.00 22.22 117 LYS A N 1
ATOM 815 C CA . LYS A 1 117 ? 3.205 -5.800 55.119 1.00 22.92 117 LYS A CA 1
ATOM 816 C C . LYS A 1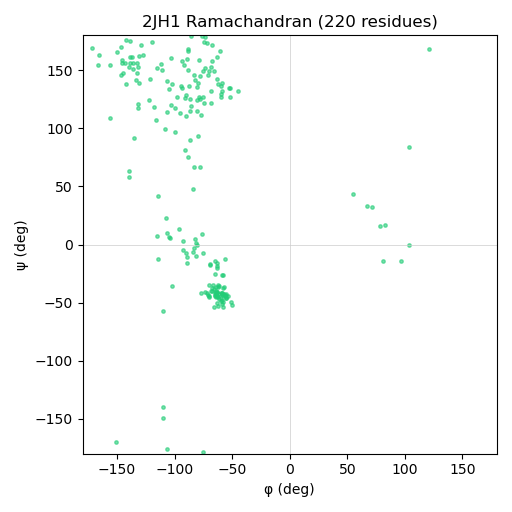 117 ? 3.871 -5.527 56.474 1.00 22.04 117 LYS A C 1
ATOM 817 O O . LYS A 1 117 ? 3.206 -5.123 57.445 1.00 21.93 117 LYS A O 1
ATOM 821 N N . LEU A 1 118 ? 5.175 -5.805 56.564 1.00 21.09 118 LEU A N 1
ATOM 822 C CA . LEU A 1 118 ? 5.952 -5.488 57.770 1.00 20.97 118 LEU A CA 1
ATOM 823 C C . LEU A 1 118 ? 5.938 -3.966 58.084 1.00 20.73 118 LEU A C 1
ATOM 824 O O . LEU A 1 118 ? 5.816 -3.573 59.259 1.00 22.07 118 LEU A O 1
ATOM 829 N N . VAL A 1 119 ? 6.065 -3.114 57.061 1.00 19.61 119 VAL A N 1
ATOM 830 C CA . VAL A 1 119 ? 5.926 -1.671 57.277 1.00 19.25 119 VAL A CA 1
ATOM 831 C C . VAL A 1 119 ? 4.547 -1.330 57.893 1.00 21.18 119 VAL A C 1
ATOM 832 O O . VAL A 1 119 ? 4.458 -0.671 58.933 1.00 20.35 119 VAL A O 1
ATOM 836 N N . GLU A 1 120 ? 3.477 -1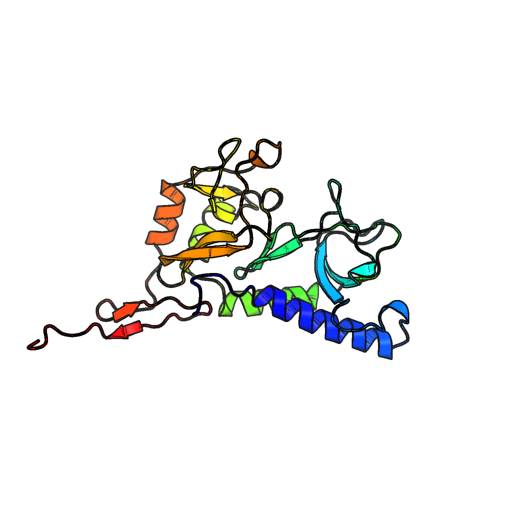.778 57.243 1.00 22.46 120 GLU A N 1
ATOM 837 C CA . GLU A 1 120 ? 2.124 -1.588 57.781 1.00 25.56 120 GLU A CA 1
ATOM 838 C C . GLU A 1 120 ? 1.958 -2.028 59.231 1.00 25.57 120 GLU A C 1
ATOM 839 O O . GLU A 1 120 ? 1.422 -1.259 60.042 1.00 27.34 120 GLU A O 1
ATOM 845 N N . GLU A 1 121 ? 2.401 -3.234 59.561 1.00 25.65 121 GLU A N 1
ATOM 846 C CA . GLU A 1 121 ? 2.393 -3.695 60.957 1.00 27.16 121 GLU A CA 1
ATOM 847 C C . GLU A 1 121 ? 3.227 -2.782 61.873 1.00 25.40 121 GLU A C 1
ATOM 848 O O . GLU A 1 121 ? 2.816 -2.465 62.986 1.00 25.95 121 GLU A O 1
ATOM 854 N N . GLY A 1 122 ? 4.407 -2.384 61.422 1.00 24.72 122 GLY A N 1
ATOM 855 C CA . GLY A 1 122 ? 5.276 -1.550 62.231 1.00 23.18 122 GLY A CA 1
ATOM 856 C C . GLY A 1 122 ? 4.728 -0.144 62.484 1.00 23.58 122 GLY A C 1
ATOM 857 O O . GLY A 1 122 ? 4.986 0.425 63.552 1.00 21.68 122 GLY A O 1
ATOM 858 N N . VAL A 1 123 ? 4.024 0.427 61.499 1.00 22.95 123 VAL A N 1
ATOM 859 C CA . VAL A 1 123 ? 3.351 1.728 61.656 1.00 24.74 123 VAL A CA 1
ATOM 860 C C . VAL A 1 123 ? 2.384 1.704 62.851 1.00 26.51 123 VAL A C 1
ATOM 861 O O . VAL A 1 123 ? 2.385 2.626 63.658 1.00 25.66 123 VAL A O 1
ATOM 865 N N . GLN A 1 124 ? 1.602 0.635 62.995 1.00 27.00 124 GLN A N 1
ATOM 866 C CA . GLN A 1 124 ? 0.675 0.516 64.132 1.00 29.40 124 GLN A CA 1
ATOM 867 C C . GLN A 1 124 ? 1.402 0.593 65.480 1.00 29.12 124 GLN A C 1
ATOM 868 O O . GLN A 1 124 ? 0.982 1.332 66.382 1.00 29.33 124 GLN A O 1
ATOM 874 N N . ARG A 1 125 ? 2.530 -0.102 65.580 1.00 27.67 125 ARG A N 1
ATOM 875 C CA . ARG A 1 125 ? 3.342 -0.066 66.795 1.00 27.95 125 ARG A CA 1
ATOM 876 C C . ARG A 1 125 ? 4.099 1.238 67.085 1.00 27.41 125 ARG A C 1
ATOM 877 O O . ARG A 1 125 ? 4.168 1.667 68.247 1.00 27.03 125 ARG A O 1
ATOM 885 N N . PHE A 1 126 ? 4.712 1.826 66.053 1.00 25.72 126 PHE A N 1
ATOM 886 C CA . PHE A 1 126 ? 5.795 2.781 66.263 1.00 24.97 126 PHE A CA 1
ATOM 887 C C . PHE A 1 126 ? 5.474 4.211 65.833 1.00 25.81 126 PHE A C 1
ATOM 888 O O . PHE A 1 126 ? 6.234 5.112 66.170 1.00 26.89 126 PHE A O 1
ATOM 896 N N . CYS A 1 127 ? 4.388 4.416 65.089 1.00 24.13 127 CYS A N 1
ATOM 897 C CA . CYS A 1 127 ? 4.085 5.752 64.561 1.00 23.03 127 CYS A CA 1
ATOM 898 C C . CYS A 1 127 ? 3.308 6.604 65.585 1.00 22.50 127 CYS A C 1
ATOM 899 O O . CYS A 1 127 ? 2.179 6.262 65.959 1.00 22.12 127 CYS A O 1
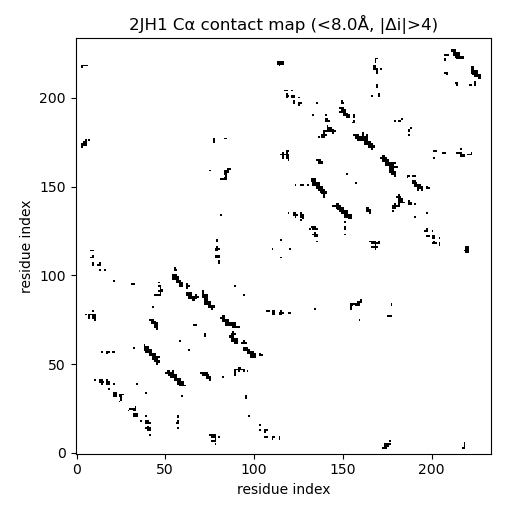ATOM 902 N N . SER A 1 128 ? 3.887 7.734 65.995 1.00 21.28 128 SER A N 1
ATOM 903 C CA . SER A 1 128 ? 3.189 8.636 66.910 1.00 20.85 128 SER A CA 1
ATOM 904 C C . SER A 1 128 ? 1.870 9.116 66.273 1.00 20.46 128 SER A C 1
ATOM 905 O O . SER A 1 128 ? 1.874 9.638 65.150 1.00 18.70 128 SER A O 1
ATOM 908 N N . PRO A 1 129 ? 0.740 8.965 66.986 1.00 21.41 129 PRO A N 1
ATOM 909 C CA . PRO A 1 129 ? -0.493 9.534 66.418 1.00 22.35 129 PRO A CA 1
ATOM 910 C C . PRO A 1 129 ? -0.430 11.040 66.163 1.00 22.62 129 PRO A C 1
ATOM 911 O O . PRO A 1 129 ? -1.151 11.541 65.296 1.00 23.09 129 PRO A O 1
ATOM 915 N N . TYR A 1 130 ? 0.411 11.767 66.910 1.00 22.06 130 TYR A N 1
ATOM 916 C CA . TYR A 1 130 ? 0.536 13.210 66.710 1.00 22.55 130 TYR A CA 1
ATOM 917 C C . TYR A 1 130 ? 1.308 13.468 65.413 1.00 22.42 130 TYR A C 1
ATOM 918 O O . TYR A 1 130 ? 0.961 14.367 64.650 1.00 22.51 130 TYR A O 1
ATOM 927 N N . GLN A 1 131 ? 2.360 12.678 65.181 1.00 21.23 131 GLN A N 1
ATOM 928 C CA . GLN A 1 131 ? 3.111 12.744 63.923 1.00 21.55 131 GLN A CA 1
ATOM 929 C C . GLN A 1 131 ? 2.263 12.318 62.716 1.00 23.08 131 GLN A C 1
ATOM 930 O O . GLN A 1 131 ? 2.361 12.946 61.644 1.00 23.05 131 GLN A O 1
ATOM 936 N N . ALA A 1 132 ? 1.469 11.247 62.895 1.00 23.30 132 ALA A N 1
ATOM 937 C CA . ALA A 1 132 ? 0.520 10.731 61.878 1.00 24.48 132 ALA A CA 1
ATOM 938 C C . ALA A 1 132 ? -0.456 11.828 61.403 1.00 24.91 132 ALA A C 1
ATOM 939 O O . ALA A 1 132 ? -0.652 12.038 60.186 1.00 24.88 132 ALA A O 1
ATOM 941 N N . SER A 1 133 ? -1.012 12.560 62.367 1.00 24.57 133 SER A N 1
ATOM 942 C CA . SER A 1 133 ? -1.875 13.695 62.092 1.00 25.45 133 SER A CA 1
ATOM 943 C C . SER A 1 133 ? -1.186 14.782 61.269 1.00 24.60 133 SER A C 1
ATOM 944 O O . SER A 1 133 ? -1.734 15.256 60.247 1.00 24.55 133 SER A O 1
ATOM 947 N N . ALA A 1 134 ? -0.001 15.198 61.712 1.00 23.49 134 ALA A N 1
ATOM 948 C CA . ALA A 1 134 ? 0.815 16.161 60.954 1.00 23.65 134 ALA A CA 1
ATOM 949 C C . ALA A 1 134 ? 1.114 15.655 59.550 1.00 23.93 134 ALA A C 1
ATOM 950 O O . ALA A 1 134 ? 1.046 16.433 58.591 1.00 23.58 134 ALA A O 1
ATOM 952 N N . ASN A 1 135 ? 1.452 14.363 59.430 1.00 22.45 135 ASN A N 1
ATOM 953 C CA . ASN A 1 135 ? 1.805 13.778 58.113 1.00 23.29 135 ASN A CA 1
ATOM 954 C C . ASN A 1 135 ? 0.553 13.750 57.207 1.00 24.15 135 ASN A C 1
ATOM 955 O O . ASN A 1 135 ? 0.645 14.016 56.008 1.00 24.21 135 ASN A O 1
ATOM 960 N N . LYS A 1 136 ? -0.605 13.466 57.811 1.00 25.00 136 LYS A N 1
ATOM 961 C CA A LYS A 1 136 ? -1.860 13.397 57.045 0.50 25.57 136 LYS A CA 1
ATOM 962 C CA B LYS A 1 136 ? -1.911 13.413 57.089 0.50 25.99 136 LYS A CA 1
ATOM 963 C C . LYS A 1 136 ? -2.266 14.783 56.524 1.00 26.31 136 LYS A C 1
ATOM 964 O O . LYS A 1 136 ? -2.635 14.919 55.341 1.00 27.96 136 LYS A O 1
ATOM 975 N N . TYR A 1 137 ? -2.152 15.799 57.372 1.00 26.62 137 TYR A N 1
ATOM 976 C CA . TYR A 1 137 ? -2.328 17.171 56.945 1.00 27.63 137 TYR A CA 1
ATOM 977 C C . TYR A 1 137 ? -1.497 17.487 55.708 1.00 28.13 137 TYR A C 1
ATOM 978 O O . TYR A 1 137 ? -2.021 18.060 54.715 1.00 28.50 137 TYR A O 1
ATOM 987 N N . CYS A 1 138 ? -0.192 17.184 55.777 1.00 26.78 138 CYS A N 1
ATOM 988 C CA . CYS A 1 138 ? 0.737 17.550 54.696 1.00 26.45 138 CYS A CA 1
ATOM 989 C C . CYS A 1 138 ? 0.382 16.825 53.411 1.00 28.35 138 CYS A C 1
ATOM 990 O O . CYS A 1 138 ? 0.377 17.454 52.344 1.00 29.01 138 CYS A O 1
ATOM 993 N N . ASN A 1 139 ? 0.106 15.515 53.514 1.00 28.56 139 ASN A N 1
ATOM 994 C CA . ASN A 1 139 ? -0.178 14.692 52.340 1.00 30.92 139 ASN A CA 1
ATOM 995 C C . ASN A 1 139 ? -1.539 15.034 51.710 1.00 32.19 139 ASN A C 1
ATOM 996 O O . ASN A 1 139 ? -1.697 14.960 50.480 1.00 32.11 139 ASN A O 1
ATOM 1001 N N . ASP A 1 140 ? -2.508 15.385 52.552 1.00 32.96 140 ASP A N 1
ATOM 1002 C CA . ASP A 1 140 ? -3.797 15.882 52.074 1.00 34.67 140 ASP A CA 1
ATOM 1003 C C . ASP A 1 140 ? -3.575 17.139 51.256 1.00 34.72 140 ASP A C 1
ATOM 1004 O O . ASP A 1 140 ? -4.099 17.255 50.139 1.00 36.08 140 ASP A O 1
ATOM 1009 N N . LYS A 1 141 ? -2.802 18.070 51.794 1.00 33.98 141 LYS A N 1
ATOM 1010 C CA . LYS A 1 141 ? -2.595 19.350 51.134 1.00 34.59 141 LYS A CA 1
ATOM 1011 C C . LYS A 1 141 ? -1.616 19.266 49.962 1.00 34.49 141 LYS A C 1
ATOM 1012 O O . LYS A 1 141 ? -1.868 19.860 48.886 1.00 34.62 141 LYS A O 1
ATOM 1018 N N . PHE A 1 142 ? -0.522 18.522 50.152 1.00 32.57 142 PHE A N 1
ATOM 1019 C CA . PHE A 1 142 ? 0.549 18.426 49.175 1.00 32.02 142 PHE A CA 1
ATOM 1020 C C . PHE A 1 142 ? 0.915 16.961 49.086 1.00 32.15 142 PHE A C 1
ATOM 1021 O O . PHE A 1 142 ? 1.733 16.463 49.872 1.00 30.17 142 PHE A O 1
ATOM 1029 N N . PRO A 1 143 ? 0.276 16.236 48.153 1.00 31.90 143 PRO A N 1
ATOM 1030 C CA . PRO A 1 143 ? 0.471 14.785 48.076 1.00 30.81 143 PRO A CA 1
ATOM 1031 C C . PRO A 1 143 ? 1.932 14.393 48.021 1.00 30.25 143 PRO A C 1
ATOM 1032 O O . PRO A 1 143 ? 2.720 14.962 47.273 1.00 29.07 143 PRO A O 1
ATOM 1036 N N . GLY A 1 144 ? 2.291 13.393 48.811 1.00 29.89 144 GLY A N 1
ATOM 1037 C CA . GLY A 1 144 ? 3.640 12.914 48.770 1.00 29.60 144 GLY A CA 1
ATOM 1038 C C . GLY A 1 144 ? 4.517 13.519 49.849 1.00 29.48 144 GLY A C 1
ATOM 1039 O O . GLY A 1 144 ? 5.588 12.989 50.088 1.00 31.10 144 GLY A O 1
ATOM 1040 N N . THR A 1 145 ? 4.074 14.592 50.513 1.00 27.04 145 THR A N 1
ATOM 1041 C CA . THR A 1 145 ? 4.917 15.244 51.534 1.00 25.91 145 THR A CA 1
ATOM 1042 C C . THR A 1 145 ? 4.732 14.673 52.966 1.00 24.30 145 THR A C 1
ATOM 1043 O O . THR A 1 145 ? 3.704 14.058 53.275 1.00 25.84 145 THR A O 1
ATOM 1047 N N . ILE A 1 146 ? 5.722 14.904 53.831 1.00 23.22 146 ILE A N 1
ATOM 1048 C CA . ILE A 1 146 ? 5.595 14.553 55.248 1.00 21.64 146 ILE A CA 1
ATOM 1049 C C . ILE A 1 146 ? 6.021 15.762 56.111 1.00 21.17 146 ILE A C 1
ATOM 1050 O O . ILE A 1 146 ? 6.708 16.674 55.607 1.00 20.66 146 ILE A O 1
ATOM 1055 N N . ALA A 1 147 ? 5.629 15.759 57.392 1.00 20.48 147 ALA A N 1
ATOM 1056 C CA . ALA A 1 147 ? 5.873 16.921 58.257 1.00 19.59 147 ALA A CA 1
ATOM 1057 C C . ALA A 1 147 ? 7.198 16.719 59.021 1.00 19.67 147 ALA A C 1
ATOM 1058 O O . ALA A 1 147 ? 7.435 15.624 59.586 1.00 20.37 147 ALA A O 1
ATOM 1060 N N . ARG A 1 148 ? 8.027 17.749 59.068 1.00 17.91 148 ARG A N 1
ATOM 1061 C CA . ARG A 1 148 ? 9.174 17.797 60.016 1.00 18.13 148 ARG A CA 1
ATOM 1062 C C . ARG A 1 148 ? 9.266 19.256 60.445 1.00 19.25 148 ARG A C 1
ATOM 1063 O O . ARG A 1 148 ? 8.820 20.144 59.693 1.00 20.59 148 ARG A O 1
ATOM 1071 N N . ARG A 1 149 ? 9.859 19.497 61.616 1.00 19.12 149 ARG A N 1
ATOM 1072 C CA . ARG A 1 149 ? 10.279 20.842 62.006 1.00 18.60 149 ARG A CA 1
ATOM 1073 C C . ARG A 1 149 ? 11.748 20.959 61.741 1.00 18.95 149 ARG A C 1
ATOM 1074 O O . ARG A 1 149 ? 12.556 20.550 62.546 1.00 18.53 149 ARG A O 1
ATOM 1082 N N . SER A 1 150 ? 12.106 21.522 60.584 1.00 19.34 150 SER A N 1
ATOM 1083 C CA . SER A 1 150 ? 13.462 21.441 60.115 1.00 18.78 150 SER A CA 1
ATOM 1084 C C . SER A 1 150 ? 13.805 22.661 59.248 1.00 19.44 150 SER A C 1
ATOM 1085 O O . SER A 1 150 ? 13.049 23.652 59.232 1.00 18.55 150 SER A O 1
ATOM 1088 N N . LYS A 1 151 ? 14.951 22.598 58.587 1.00 19.42 151 LYS A N 1
ATOM 1089 C CA . LYS A 1 151 ? 15.492 23.725 57.857 1.00 20.67 151 LYS A CA 1
ATOM 1090 C C . LYS A 1 151 ? 14.813 23.919 56.495 1.00 21.02 151 LYS A C 1
ATOM 1091 O O . LYS A 1 151 ? 14.201 22.974 55.920 1.00 19.70 151 LYS A O 1
ATOM 1097 N N . GLY A 1 152 ? 14.922 25.150 55.980 1.00 20.59 152 GLY A N 1
ATOM 1098 C CA . GLY A 1 152 ? 14.403 25.451 54.631 1.00 22.09 152 GLY A CA 1
ATOM 1099 C C . GLY A 1 152 ? 15.570 25.682 53.688 1.00 24.04 152 GLY A C 1
ATOM 1100 O O . GLY A 1 152 ? 16.659 25.120 53.883 1.00 25.08 152 GLY A O 1
ATOM 1101 N N . PHE A 1 153 ? 15.363 26.534 52.674 1.00 24.49 153 PHE A N 1
ATOM 1102 C CA . PHE A 1 153 ? 16.346 26.708 51.620 1.00 25.65 153 PHE A CA 1
ATOM 1103 C C . PHE A 1 153 ? 17.363 27.759 52.027 1.00 25.18 153 PHE A C 1
ATOM 1104 O O . PHE A 1 153 ? 16.962 28.857 52.387 1.00 25.58 153 PHE A O 1
ATOM 1112 N N . GLY A 1 154 ? 18.655 27.424 51.999 1.00 25.45 154 GLY A N 1
ATOM 1113 C CA . GLY A 1 154 ? 19.734 28.420 52.182 1.00 26.28 154 GLY A CA 1
ATOM 1114 C C . GLY A 1 154 ? 19.825 29.057 53.554 1.00 26.58 154 GLY A C 1
ATOM 1115 O O . GLY A 1 154 ? 20.206 30.238 53.687 1.00 27.95 154 GLY A O 1
ATOM 1116 N N . ASN A 1 155 ? 19.477 28.284 54.583 1.00 25.43 155 ASN A N 1
ATOM 1117 C CA . ASN A 1 155 ? 19.495 28.762 55.960 1.00 24.40 155 ASN A CA 1
ATOM 1118 C C . ASN A 1 155 ? 19.637 27.485 56.793 1.00 23.59 155 ASN A C 1
ATOM 1119 O O . ASN A 1 155 ? 18.680 26.733 56.929 1.00 22.97 155 ASN A O 1
ATOM 1124 N N . ASN A 1 156 ? 20.805 27.319 57.385 1.00 22.66 156 ASN A N 1
ATOM 1125 C CA . ASN A 1 156 ? 21.099 26.119 58.168 1.00 24.23 156 ASN A CA 1
ATOM 1126 C C . ASN A 1 156 ? 20.863 26.298 59.681 1.00 23.32 156 ASN A C 1
ATOM 1127 O O . ASN A 1 156 ? 21.278 25.458 60.476 1.00 22.74 156 ASN A O 1
ATOM 1132 N N . VAL A 1 157 ? 20.173 27.379 60.059 1.00 22.49 157 VAL A N 1
ATOM 1133 C CA . VAL A 1 157 ? 19.808 27.588 61.458 1.00 21.85 157 VAL A CA 1
ATOM 1134 C C . VAL A 1 157 ? 18.315 27.442 61.720 1.00 22.40 157 VAL A C 1
ATOM 1135 O O . VAL A 1 157 ? 17.897 26.641 62.577 1.00 22.85 157 VAL A O 1
ATOM 1139 N N . GLU A 1 158 ? 17.497 28.220 61.024 1.00 22.10 158 GLU A N 1
ATOM 1140 C CA . GLU A 1 158 ? 16.079 28.336 61.350 1.00 23.44 158 GLU A CA 1
ATOM 1141 C C . GLU A 1 158 ? 15.260 27.060 61.081 1.00 22.64 158 GLU A C 1
ATOM 1142 O O . GLU A 1 158 ? 15.391 26.467 60.008 1.00 22.19 158 GLU A O 1
ATOM 1148 N N . VAL A 1 159 ? 14.434 26.642 62.051 1.00 20.54 159 VAL A N 1
ATOM 1149 C CA . VAL A 1 159 ? 13.558 25.496 61.828 1.00 21.22 159 VAL A CA 1
ATOM 1150 C C . VAL A 1 159 ? 12.111 26.000 61.889 1.00 21.27 159 VAL A C 1
ATOM 1151 O O . VAL A 1 159 ? 11.857 27.014 62.572 1.00 22.31 159 VAL A O 1
ATOM 1155 N N . ALA A 1 160 ? 11.206 25.319 61.177 1.00 20.10 160 ALA A N 1
ATOM 1156 C CA . ALA A 1 160 ? 9.777 25.599 61.175 1.00 20.34 160 ALA A CA 1
ATOM 1157 C C . ALA A 1 160 ? 9.120 24.294 60.761 1.00 20.81 160 ALA A C 1
ATOM 1158 O O . ALA A 1 160 ? 9.752 23.474 60.076 1.00 19.72 160 ALA A O 1
ATOM 1160 N N . TRP A 1 161 ? 7.869 24.098 61.155 1.00 21.61 161 TRP A N 1
ATOM 1161 C CA . TRP A 1 161 ? 7.071 23.016 60.634 1.00 22.08 161 TRP A CA 1
ATOM 1162 C C . TRP A 1 161 ? 6.714 23.218 59.148 1.00 23.56 161 TRP A C 1
ATOM 1163 O O . TRP A 1 161 ? 6.046 24.220 58.750 1.00 22.73 161 TRP A O 1
ATOM 1174 N N . ARG A 1 162 ? 7.119 22.240 58.325 1.00 22.18 162 ARG A N 1
ATOM 1175 C CA . ARG A 1 162 ? 6.891 22.312 56.886 1.00 22.45 162 ARG A CA 1
ATOM 1176 C C . ARG A 1 162 ? 6.482 20.959 56.386 1.00 23.40 162 ARG A C 1
ATOM 1177 O O . ARG A 1 162 ? 6.801 19.923 57.007 1.00 22.11 162 ARG A O 1
ATOM 1185 N N . CYS A 1 163 ? 5.774 20.982 55.241 1.00 21.90 163 CYS A N 1
ATOM 1186 C CA . CYS A 1 163 ? 5.475 19.824 54.456 1.00 23.10 163 CYS A CA 1
ATOM 1187 C C . CYS A 1 163 ? 6.574 19.635 53.447 1.00 22.97 163 CYS A C 1
ATOM 1188 O O . CYS A 1 163 ? 6.715 20.426 52.521 1.00 22.56 163 CYS A O 1
ATOM 1191 N N . TYR A 1 164 ? 7.365 18.571 53.634 1.00 22.42 164 TYR A N 1
ATOM 1192 C CA . TYR A 1 164 ? 8.581 18.351 52.845 1.00 21.82 164 TYR A CA 1
ATOM 1193 C C . TYR A 1 164 ? 8.360 17.258 51.825 1.00 21.73 164 TYR A C 1
ATOM 1194 O O . TYR A 1 164 ? 7.832 16.189 52.162 1.00 22.76 164 TYR A O 1
ATOM 1203 N N . GLU A 1 165 ? 8.771 17.487 50.588 1.00 22.38 165 GLU A N 1
ATOM 1204 C CA A GLU A 1 165 ? 8.857 16.413 49.602 0.50 22.80 165 GLU A CA 1
ATOM 1205 C CA B GLU A 1 165 ? 8.795 16.379 49.640 0.50 23.07 165 GLU A CA 1
ATOM 1206 C C . GLU A 1 165 ? 9.849 15.369 50.132 1.00 22.98 165 GLU A C 1
ATOM 1207 O O . GLU A 1 165 ? 10.994 15.724 50.501 1.00 21.68 165 GLU A O 1
ATOM 1218 N N . LYS A 1 166 ? 9.458 14.099 50.179 1.00 22.72 166 LYS A N 1
ATOM 1219 C CA . LYS A 1 166 ? 10.349 13.097 50.781 1.00 22.34 166 LYS A CA 1
ATOM 1220 C C . LYS A 1 166 ? 11.714 13.040 50.125 1.00 21.67 166 LYS A C 1
ATOM 1221 O O . LYS A 1 166 ? 12.724 12.877 50.811 1.00 20.46 166 LYS A O 1
ATOM 1227 N N . ALA A 1 167 ? 11.769 13.231 48.802 1.00 21.98 167 ALA A N 1
ATOM 1228 C CA . ALA A 1 167 ? 13.062 13.163 48.078 1.00 22.78 167 ALA A CA 1
ATOM 1229 C C . ALA A 1 167 ? 14.041 14.252 48.476 1.00 22.50 167 ALA A C 1
ATOM 1230 O O . ALA A 1 167 ? 15.250 14.169 48.176 1.00 23.11 167 ALA A O 1
ATOM 1232 N N . SER A 1 168 ? 13.542 15.283 49.171 1.00 22.58 168 SER A N 1
ATOM 1233 C CA . SER A 1 168 ? 14.414 16.376 49.638 1.00 21.79 168 SER A CA 1
ATOM 1234 C C . SER A 1 168 ? 14.986 16.109 51.022 1.00 21.84 168 SER A C 1
ATOM 1235 O O . SER A 1 168 ? 15.844 16.867 51.478 1.00 21.30 168 SER A O 1
ATOM 1238 N N . LEU A 1 169 ? 14.534 15.033 51.689 1.00 21.44 169 LEU A N 1
ATOM 1239 C CA . LEU A 1 169 ? 15.041 14.714 53.051 1.00 20.42 169 LEU A CA 1
ATOM 1240 C C . LEU A 1 169 ? 16.220 13.746 53.052 1.00 21.70 169 LEU A C 1
ATOM 1241 O O . LEU A 1 169 ? 16.432 13.009 52.079 1.00 21.64 169 LEU A O 1
ATOM 1246 N N . LEU A 1 170 ? 16.992 13.772 54.143 1.00 21.22 170 LEU A N 1
ATOM 1247 C CA . LEU A 1 170 ? 18.148 12.915 54.316 1.00 21.72 170 LEU A CA 1
ATOM 1248 C C . LEU A 1 170 ? 17.848 12.040 55.525 1.00 21.55 170 LEU A C 1
ATOM 1249 O O . LEU A 1 170 ? 17.662 12.525 56.629 1.00 20.20 170 LEU A O 1
ATOM 1254 N N . TYR A 1 171 ? 17.798 10.743 55.299 1.00 20.30 171 TYR A N 1
ATOM 1255 C CA . TYR A 1 171 ? 17.512 9.807 56.390 1.00 20.04 171 TYR A CA 1
ATOM 1256 C C . TYR A 1 171 ? 18.591 9.870 57.490 1.00 20.24 171 TYR A C 1
ATOM 1257 O O . TYR A 1 171 ? 18.246 9.690 58.645 1.00 20.63 171 TYR A O 1
ATOM 1266 N N . SER A 1 172 ? 19.863 10.099 57.134 1.00 18.35 172 SER A N 1
ATOM 1267 C CA A SER A 1 172 ? 20.950 10.211 58.118 0.50 19.68 172 SER A CA 1
ATOM 1268 C CA B SER A 1 172 ? 20.945 10.209 58.124 0.50 21.02 172 SER A CA 1
ATOM 1269 C C . SER A 1 172 ? 20.851 11.471 58.994 1.00 20.55 172 SER A C 1
ATOM 1270 O O . SER A 1 172 ? 21.547 11.588 60.003 1.00 22.63 172 SER A O 1
ATOM 1275 N N . VAL A 1 173 ? 20.029 12.436 58.584 1.00 20.38 173 VAL A N 1
ATOM 1276 C CA . VAL A 1 173 ? 19.878 13.698 59.369 1.00 20.34 173 VAL A CA 1
ATOM 1277 C C . VAL A 1 173 ? 18.632 13.613 60.203 1.00 20.22 173 VAL A C 1
ATOM 1278 O O . VAL A 1 173 ? 17.531 13.482 59.672 1.00 19.35 173 VAL A O 1
ATOM 1282 N N . TYR A 1 174 ? 18.772 13.660 61.530 1.00 18.85 174 TYR A N 1
ATOM 1283 C CA . TYR A 1 174 ? 17.564 13.660 62.365 1.00 20.52 174 TYR A CA 1
ATOM 1284 C C . TYR A 1 174 ? 17.003 15.088 62.449 1.00 21.40 174 TYR A C 1
ATOM 1285 O O . TYR A 1 174 ? 17.792 16.038 62.522 1.00 22.89 174 TYR A O 1
ATOM 1294 N N . ALA A 1 175 ? 15.672 15.226 62.434 1.00 20.27 175 ALA A N 1
ATOM 1295 C CA . ALA A 1 175 ? 15.025 16.501 62.558 1.00 20.58 175 ALA A CA 1
ATOM 1296 C C . ALA A 1 175 ? 13.813 16.336 63.480 1.00 20.69 175 ALA A C 1
ATOM 12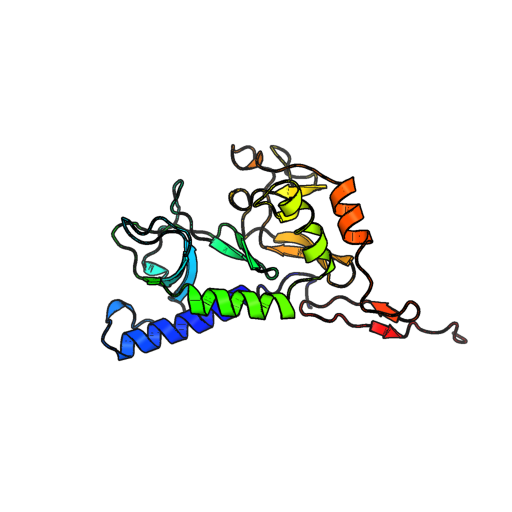97 O O . ALA A 1 175 ? 13.316 15.189 63.717 1.00 19.01 175 ALA A O 1
ATOM 1299 N N . GLU A 1 176 ? 13.331 17.462 64.015 1.00 19.21 176 GLU A N 1
ATOM 1300 C CA . GLU A 1 176 ? 12.223 17.399 64.980 1.00 18.63 176 GLU A CA 1
ATOM 1301 C C . GLU A 1 176 ? 10.954 16.815 64.350 1.00 19.28 176 GLU A C 1
ATOM 1302 O O . GLU A 1 176 ? 10.616 17.128 63.184 1.00 18.66 176 GLU A O 1
ATOM 1308 N N . CYS A 1 177 ? 10.288 15.958 65.129 1.00 17.21 177 CYS A N 1
ATOM 1309 C CA . CYS A 1 177 ? 8.988 15.431 64.774 1.00 17.38 177 CYS A CA 1
ATOM 1310 C C . CYS A 1 177 ? 8.193 15.353 66.075 1.00 17.79 177 CYS A C 1
ATOM 1311 O O . CYS A 1 177 ? 8.722 15.691 67.146 1.00 18.37 177 CYS A O 1
ATOM 1314 N N . ALA A 1 178 ? 6.920 14.964 66.008 1.00 17.87 178 ALA A N 1
ATOM 1315 C CA . ALA A 1 178 ? 6.035 15.003 67.195 1.00 18.74 178 ALA A CA 1
ATOM 1316 C C . ALA A 1 178 ? 6.090 13.650 67.948 1.00 19.65 178 ALA A C 1
ATOM 1317 O O . ALA A 1 178 ? 5.849 12.623 67.334 1.00 19.44 178 ALA A O 1
ATOM 1319 N N . SER A 1 179 ? 6.388 13.648 69.250 1.00 19.17 179 SER A N 1
ATOM 1320 C CA . SER A 1 179 ? 6.341 12.427 70.043 1.00 19.17 179 SER A CA 1
ATOM 1321 C C . SER A 1 179 ? 4.890 11.912 70.199 1.00 20.14 179 SER A C 1
ATOM 1322 O O . SER A 1 179 ? 3.937 12.594 69.813 1.00 20.04 179 SER A O 1
ATOM 1325 N N . ASN A 1 180 ? 4.723 10.709 70.750 1.00 20.29 180 ASN A N 1
ATOM 1326 C CA . ASN A 1 180 ? 3.384 10.182 71.004 1.00 20.77 180 ASN A CA 1
ATOM 1327 C C . ASN A 1 180 ? 2.681 10.818 72.243 1.00 21.83 180 ASN A C 1
ATOM 1328 O O . ASN A 1 180 ? 1.582 10.389 72.686 1.00 22.73 180 ASN A O 1
ATOM 1333 N N . CYS A 1 181 ? 3.304 11.866 72.783 1.00 22.06 181 CYS A N 1
ATOM 1334 C CA . CYS A 1 181 ? 2.632 12.766 73.737 1.00 22.03 181 CYS A CA 1
ATOM 1335 C C . CYS A 1 181 ? 2.488 14.181 73.170 1.00 22.43 181 CYS A C 1
ATOM 1336 O O . CYS A 1 181 ? 2.097 15.108 73.911 1.00 23.41 181 CYS A O 1
ATOM 1339 N N . GLY A 1 182 ? 2.821 14.376 71.890 1.00 21.24 182 GLY A N 1
ATOM 1340 C CA . GLY A 1 182 ? 2.716 15.720 71.285 1.00 21.15 182 GLY A CA 1
ATOM 1341 C C . GLY A 1 182 ? 3.797 16.643 71.820 1.00 21.82 182 GLY A C 1
ATOM 1342 O O . GLY A 1 182 ? 3.576 17.852 71.963 1.00 21.04 182 GLY A O 1
ATOM 1343 N N . THR A 1 183 ? 4.968 16.064 72.146 1.00 20.40 183 THR A N 1
ATOM 1344 C CA . THR A 1 183 ? 6.112 16.803 72.689 1.00 19.72 183 THR A CA 1
ATOM 1345 C C . THR A 1 183 ? 7.322 16.661 71.751 1.00 19.41 183 THR A C 1
ATOM 1346 O O . THR A 1 183 ? 7.271 15.906 70.757 1.00 19.39 183 THR A O 1
ATOM 1350 N N . THR A 1 184 ? 8.389 17.381 72.053 1.00 18.25 184 THR A N 1
ATOM 1351 C CA . THR A 1 184 ? 9.562 17.389 71.168 1.00 17.08 184 THR A CA 1
ATOM 1352 C C . THR A 1 184 ? 10.121 15.934 70.994 1.00 17.18 184 THR A C 1
ATOM 1353 O O . THR A 1 184 ? 10.309 15.220 71.984 1.00 15.69 184 THR A O 1
ATOM 1357 N N . TRP A 1 185 ? 10.381 15.526 69.741 1.00 17.05 185 TRP A N 1
ATOM 1358 C CA . TRP A 1 185 ? 11.024 14.235 69.421 1.00 17.89 185 TRP A CA 1
ATOM 1359 C C . TRP A 1 185 ? 11.859 14.490 68.164 1.00 18.04 185 TRP A C 1
ATOM 1360 O O . TRP A 1 185 ? 11.755 15.595 67.548 1.00 17.86 185 TRP A O 1
ATOM 1371 N N . TYR A 1 186 ? 12.696 13.532 67.798 1.00 16.06 186 TYR A N 1
ATOM 1372 C CA . TYR A 1 186 ? 13.556 13.647 66.590 1.00 15.81 186 TYR A CA 1
ATOM 1373 C C . TYR A 1 186 ? 13.464 12.351 65.799 1.00 16.31 186 TYR A C 1
ATOM 1374 O O . TYR A 1 186 ? 13.484 11.234 66.405 1.00 15.47 186 TYR A O 1
ATOM 1383 N N . CYS A 1 187 ? 13.453 12.507 64.476 1.00 16.10 187 CYS A N 1
ATOM 1384 C CA . CYS A 1 187 ? 13.179 11.415 63.573 1.00 18.16 187 CYS A CA 1
ATOM 1385 C C . CYS A 1 187 ? 14.183 11.497 62.443 1.00 18.02 187 CYS A C 1
ATOM 1386 O O . CYS A 1 187 ? 14.588 12.596 62.056 1.00 18.41 187 CYS A O 1
ATOM 1389 N N . PRO A 1 188 ? 14.520 10.332 61.842 1.00 17.79 188 PRO A N 1
ATOM 1390 C CA . PRO A 1 188 ? 15.334 10.382 60.631 1.00 17.28 188 PRO A CA 1
ATOM 1391 C C . PRO A 1 188 ? 14.549 11.054 59.515 1.00 16.88 188 PRO A C 1
ATOM 1392 O O . PRO A 1 188 ? 13.307 10.973 59.469 1.00 17.47 188 PRO A O 1
ATOM 1396 N N . GLY A 1 189 ? 15.259 11.730 58.635 1.00 16.42 189 GLY A N 1
ATOM 1397 C CA . GLY A 1 189 ? 14.611 12.431 57.524 1.00 17.47 189 GLY A CA 1
ATOM 1398 C C . GLY A 1 189 ? 14.593 13.922 57.865 1.00 18.11 189 GLY A C 1
ATOM 1399 O O . GLY A 1 189 ? 13.625 14.385 58.420 1.00 18.04 189 GLY A O 1
ATOM 1400 N N . GLY A 1 190 ? 15.702 14.604 57.571 1.00 17.95 190 GLY A N 1
ATOM 1401 C CA . GLY A 1 190 ? 15.898 15.995 57.945 1.00 20.04 190 GLY A CA 1
ATOM 1402 C C . GLY A 1 190 ? 16.552 16.778 56.819 1.00 20.23 190 GLY A C 1
ATOM 1403 O O . GLY A 1 190 ? 16.931 16.201 55.774 1.00 19.20 190 GLY A O 1
ATOM 1404 N N . ARG A 1 191 ? 16.673 18.090 57.028 1.00 19.74 191 ARG A N 1
ATOM 1405 C CA . ARG A 1 191 ? 17.362 18.996 56.095 1.00 20.87 191 ARG A CA 1
ATOM 1406 C C . ARG A 1 191 ? 18.671 19.550 56.656 1.00 21.64 191 ARG A C 1
ATOM 1407 O O . ARG A 1 191 ? 18.782 19.796 57.850 1.00 20.00 191 ARG A O 1
ATOM 1415 N N . ARG A 1 192 ? 19.613 19.835 55.764 1.00 22.21 192 ARG A N 1
ATOM 1416 C CA . ARG A 1 192 ? 20.861 20.487 56.144 1.00 24.79 192 ARG A CA 1
ATOM 1417 C C . ARG A 1 192 ? 20.745 22.047 56.084 1.00 23.89 192 ARG A C 1
ATOM 1418 O O . ARG A 1 192 ? 21.596 22.713 56.629 1.00 24.45 192 ARG A O 1
ATOM 1426 N N . GLY A 1 193 ? 19.721 22.596 55.423 1.00 23.40 193 GLY A N 1
ATOM 1427 C CA . GLY A 1 193 ? 19.625 24.065 55.252 1.00 23.47 193 GLY A CA 1
ATOM 1428 C C . GLY A 1 193 ? 20.556 24.525 54.143 1.00 24.95 193 GLY A C 1
ATOM 1429 O O . GLY A 1 193 ? 20.875 25.696 54.054 1.00 25.73 193 GLY A O 1
ATOM 1430 N N . THR A 1 194 ? 21.031 23.595 53.317 1.00 25.16 194 THR A N 1
ATOM 1431 C CA . THR A 1 194 ? 21.913 23.938 52.181 1.00 26.14 194 THR A CA 1
ATOM 1432 C C . THR A 1 194 ? 21.150 24.619 51.045 1.00 26.41 194 THR A C 1
ATOM 1433 O O . THR A 1 194 ? 19.908 24.801 51.105 1.00 25.56 194 THR A O 1
ATOM 1437 N N . SER A 1 195 ? 21.861 24.989 49.981 1.00 26.98 195 SER A N 1
ATOM 1438 C CA . SER A 1 195 ? 21.203 25.731 48.885 1.00 29.31 195 SER A CA 1
ATOM 1439 C C . SER A 1 195 ? 21.131 24.994 47.560 1.00 29.67 195 SER A C 1
ATOM 1440 O O . SER A 1 195 ? 21.355 25.610 46.508 1.00 30.45 195 SER A O 1
ATOM 1443 N N . THR A 1 196 ? 20.824 23.704 47.588 1.00 29.76 196 THR A N 1
ATOM 1444 C CA . THR A 1 196 ? 20.625 22.957 46.344 1.00 29.01 196 THR A CA 1
ATOM 1445 C C . THR A 1 196 ? 19.169 23.056 45.890 1.00 28.93 196 THR A C 1
ATOM 1446 O O . THR A 1 196 ? 18.290 23.479 46.660 1.00 28.91 196 THR A O 1
ATOM 1450 N N . GLU A 1 197 ? 18.875 22.664 44.650 1.00 28.72 197 GLU A N 1
ATOM 1451 C CA A GLU A 1 197 ? 17.483 22.626 44.163 0.50 29.39 197 GLU A CA 1
ATOM 1452 C CA B GLU A 1 197 ? 17.482 22.678 44.207 0.50 29.30 197 GLU A CA 1
ATOM 1453 C C . GLU A 1 197 ? 16.554 21.839 45.092 1.00 28.76 197 GLU A C 1
ATOM 1454 O O . GLU A 1 197 ? 15.406 22.240 45.351 1.00 28.11 197 GLU A O 1
ATOM 1465 N N . LEU A 1 198 ? 17.037 20.682 45.551 1.00 28.59 198 LEU A N 1
ATOM 1466 C CA . LEU A 1 198 ? 16.250 19.828 46.443 1.00 28.41 198 LEU A CA 1
ATOM 1467 C C . LEU A 1 198 ? 15.859 20.583 47.720 1.00 27.50 198 LEU A C 1
ATOM 1468 O O . LEU A 1 198 ? 14.772 20.423 48.228 1.00 27.62 198 LEU A O 1
ATOM 1473 N N . ASP A 1 199 ? 16.765 21.409 48.216 1.00 27.59 199 ASP A N 1
ATOM 1474 C CA . ASP A 1 199 ? 16.489 22.285 49.388 1.00 27.73 199 ASP A CA 1
ATOM 1475 C C . ASP A 1 199 ? 15.297 23.226 49.272 1.00 27.91 199 ASP A C 1
ATOM 1476 O O . ASP A 1 199 ? 14.861 23.785 50.279 1.00 28.57 199 ASP A O 1
ATOM 1481 N N . LYS A 1 200 ? 14.747 23.392 48.064 1.00 27.06 200 LYS A N 1
ATOM 1482 C CA . LYS A 1 200 ? 13.529 24.188 47.871 1.00 28.19 200 LYS A CA 1
ATOM 1483 C C . LYS A 1 200 ? 12.229 23.411 48.007 1.00 27.86 200 LYS A C 1
ATOM 1484 O O . LYS A 1 200 ? 11.164 24.025 48.043 1.00 27.67 200 LYS A O 1
ATOM 1490 N N . ARG A 1 201 ? 12.304 22.072 48.061 1.00 27.45 201 ARG A N 1
ATOM 1491 C CA . ARG A 1 201 ? 11.143 21.240 47.883 1.00 27.84 201 ARG A CA 1
ATOM 1492 C C . ARG A 1 201 ? 10.356 20.950 49.179 1.00 27.10 201 ARG A C 1
ATOM 1493 O O . ARG A 1 201 ? 10.366 19.820 49.737 1.00 24.84 201 ARG A O 1
ATOM 1501 N N . HIS A 1 202 ? 9.624 21.978 49.600 1.00 25.85 202 HIS A N 1
ATOM 1502 C CA . HIS A 1 202 ? 8.823 21.963 50.833 1.00 25.83 202 HIS A CA 1
ATOM 1503 C C . HIS A 1 202 ? 7.835 23.167 50.840 1.00 26.32 202 HIS A C 1
ATOM 1504 O O . HIS A 1 202 ? 7.990 24.140 50.063 1.00 25.58 202 HIS A O 1
ATOM 1511 N N . TYR A 1 203 ? 6.832 23.077 51.712 1.00 26.21 203 TYR A N 1
ATOM 1512 C CA . TYR A 1 203 ? 5.864 24.133 51.906 1.00 27.49 203 TYR A CA 1
ATOM 1513 C C . TYR A 1 203 ? 5.777 24.334 53.390 1.00 26.54 203 TYR A C 1
ATOM 1514 O O . TYR A 1 203 ? 5.366 23.413 54.122 1.00 24.76 203 TYR A O 1
ATOM 1523 N N . THR A 1 204 ? 6.139 25.535 53.825 1.00 26.20 204 THR A N 1
ATOM 1524 C CA . THR A 1 204 ? 6.083 25.849 55.250 1.00 26.72 204 THR A CA 1
ATOM 1525 C C . THR A 1 204 ? 4.644 26.058 55.655 1.00 28.05 204 THR A C 1
ATOM 1526 O O . THR A 1 204 ? 3.912 26.829 55.017 1.00 27.62 204 THR A O 1
ATOM 1530 N N . GLU A 1 205 ? 4.226 25.340 56.687 1.00 27.37 205 GLU A N 1
ATOM 1531 C CA . GLU A 1 205 ? 2.844 25.370 57.110 1.00 28.61 205 GLU A CA 1
ATOM 1532 C C . GLU A 1 205 ? 2.763 25.382 58.628 1.00 28.36 205 GLU A C 1
ATOM 1533 O O . GLU A 1 205 ? 2.235 24.468 59.206 1.00 29.30 205 GLU A O 1
ATOM 1539 N N . GLU A 1 206 ? 3.275 26.422 59.267 1.00 29.19 206 GLU A N 1
ATOM 1540 C CA . GLU A 1 206 ? 3.333 26.449 60.734 1.00 30.49 206 GLU A CA 1
ATOM 1541 C C . GLU A 1 206 ? 1.967 26.299 61.363 1.00 31.16 206 GLU A C 1
ATOM 1542 O O . GLU A 1 206 ? 1.777 25.455 62.238 1.00 30.34 206 GLU A O 1
ATOM 1548 N N . GLU A 1 207 ? 0.994 27.093 60.902 1.00 30.59 207 GLU A N 1
ATOM 1549 C CA . GLU A 1 207 ? -0.313 27.074 61.561 1.00 30.70 207 GLU A CA 1
ATOM 1550 C C . GLU A 1 207 ? -1.067 25.796 61.325 1.00 28.94 207 GLU A C 1
ATOM 1551 O O . GLU A 1 207 ? -1.596 25.217 62.267 1.00 29.58 207 GLU A O 1
ATOM 1554 N N . GLY A 1 208 ? -1.076 25.335 60.079 1.00 27.93 208 GLY A N 1
ATOM 1555 C CA . GLY A 1 208 ? -1.784 24.122 59.705 1.00 27.00 208 GLY A CA 1
ATOM 1556 C C . GLY A 1 208 ? -1.225 22.870 60.379 1.00 26.15 208 GLY A C 1
ATOM 1557 O O . GLY A 1 208 ? -1.982 22.010 60.841 1.00 26.37 208 GLY A O 1
ATOM 1558 N N . ILE A 1 209 ? 0.096 22.759 60.448 1.00 25.75 209 ILE A N 1
ATOM 1559 C CA . ILE A 1 209 ? 0.675 21.564 61.074 1.00 24.93 209 ILE A CA 1
ATOM 1560 C C . ILE A 1 209 ? 0.451 21.610 62.585 1.00 25.61 209 ILE A C 1
ATOM 1561 O O . ILE A 1 209 ? 0.062 20.610 63.211 1.00 27.36 209 ILE A O 1
ATOM 1566 N N . ARG A 1 210 ? 0.636 22.781 63.172 1.00 26.55 210 ARG A N 1
ATOM 1567 C CA . ARG A 1 210 ? 0.395 22.912 64.604 1.00 28.42 210 ARG A CA 1
ATOM 1568 C C . ARG A 1 210 ? -1.038 22.608 64.979 1.00 28.15 210 ARG A C 1
ATOM 1569 O O . ARG A 1 210 ? -1.293 21.998 66.011 1.00 28.25 210 ARG A O 1
ATOM 1577 N N . GLN A 1 211 ? -1.976 22.988 64.110 1.00 28.71 211 GLN A N 1
ATOM 1578 C CA . GLN A 1 211 ? -3.389 22.737 64.365 1.00 28.79 211 GLN A CA 1
ATOM 1579 C C . GLN A 1 211 ? -3.652 21.246 64.256 1.00 27.58 211 GLN A C 1
ATOM 1580 O O . GLN A 1 211 ? -4.364 20.664 65.082 1.00 28.25 211 GLN A O 1
ATOM 1583 N N . ALA A 1 212 ? -3.089 20.623 63.227 1.00 27.29 212 ALA A N 1
ATOM 1584 C CA . ALA A 1 212 ? -3.179 19.137 63.082 1.00 27.32 212 ALA A CA 1
ATOM 1585 C C . ALA A 1 212 ? -2.651 18.395 64.312 1.00 27.06 212 ALA A C 1
ATOM 1586 O O . ALA A 1 212 ? -3.266 17.408 64.767 1.00 29.14 212 ALA A O 1
ATOM 1588 N N . ILE A 1 213 ? -1.506 18.831 64.835 1.00 26.91 213 ILE A N 1
ATOM 1589 C CA . ILE A 1 213 ? -0.931 18.211 66.044 1.00 26.55 213 ILE A CA 1
ATOM 1590 C C . ILE A 1 213 ? -1.879 18.385 67.275 1.00 27.79 213 ILE A C 1
ATOM 1591 O O . ILE A 1 213 ? -2.205 17.413 67.984 1.00 27.23 213 ILE A O 1
ATOM 1596 N N . GLY A 1 214 ? -2.312 19.631 67.490 1.00 28.73 214 GLY A N 1
ATOM 1597 C CA . GLY A 1 214 ? -3.184 20.016 68.615 1.00 31.08 214 GLY A CA 1
ATOM 1598 C C . GLY A 1 214 ? -4.547 19.349 68.569 1.00 32.18 214 GLY A C 1
ATOM 1599 O O . GLY A 1 214 ? -5.219 19.256 69.589 1.00 33.08 214 GLY A O 1
ATOM 1600 N N . SER A 1 215 ? -4.935 18.849 67.403 1.00 33.25 215 SER A N 1
ATOM 1601 C CA . SER A 1 215 ? -6.236 18.207 67.222 1.00 33.65 215 SER A CA 1
ATOM 1602 C C . SER A 1 215 ? -6.258 16.734 67.685 1.00 33.88 215 SER A C 1
ATOM 1603 O O . SER A 1 215 ? -7.325 16.127 67.764 1.00 34.01 215 SER A O 1
ATOM 1606 N N . VAL A 1 216 ? -5.098 16.153 67.993 1.00 32.48 216 VAL A N 1
ATOM 1607 C CA . VAL A 1 216 ? -5.038 14.737 68.342 1.00 31.27 216 VAL A CA 1
ATOM 1608 C C . VAL A 1 216 ? -5.467 14.591 69.782 1.00 31.97 216 VAL A C 1
ATOM 1609 O O . VAL A 1 216 ? -5.080 15.386 70.603 1.00 30.98 216 VAL A O 1
ATOM 1613 N N . ASP A 1 217 ? -6.249 13.565 70.084 1.00 32.70 217 ASP A N 1
ATOM 1614 C CA . ASP A 1 217 ? -6.638 13.288 71.465 1.00 34.79 217 ASP A CA 1
ATOM 1615 C C . ASP A 1 217 ? -5.558 12.561 72.235 1.00 34.41 217 ASP A C 1
ATOM 1616 O O . ASP A 1 217 ? -4.974 11.583 71.742 1.00 33.57 217 ASP A O 1
ATOM 1621 N N . SER A 1 218 ? -5.321 13.020 73.458 1.00 34.33 218 SER A N 1
ATOM 1622 C CA . SER A 1 218 ? -4.305 12.418 74.285 1.00 34.41 218 SER A CA 1
ATOM 1623 C C . SER A 1 218 ? -4.602 10.965 74.615 1.00 34.84 218 SER A C 1
ATOM 1624 O O . SER A 1 218 ? -5.744 10.611 74.869 1.00 34.26 218 SER A O 1
ATOM 1627 N N . PRO A 1 219 ? -3.559 10.124 74.658 1.00 35.34 219 PRO A N 1
ATOM 1628 C CA . PRO A 1 219 ? -3.784 8.762 75.115 1.00 35.61 219 PRO A CA 1
ATOM 1629 C C . PRO A 1 219 ? -3.965 8.704 76.637 1.00 36.03 219 PRO A C 1
ATOM 1630 O O . PRO A 1 219 ? -4.272 7.648 77.168 1.00 37.45 219 PRO A O 1
ATOM 1634 N N . CYS A 1 220 ? -3.752 9.815 77.329 1.00 35.35 220 CYS A N 1
ATOM 1635 C CA . CYS A 1 220 ? -3.812 9.837 78.799 1.00 35.85 220 CYS A CA 1
ATOM 1636 C C . CYS A 1 220 ? -5.006 10.652 79.231 1.00 36.71 220 CYS A C 1
ATOM 1637 O O . CYS A 1 220 ? -5.455 11.553 78.500 1.00 36.93 220 CYS A O 1
ATOM 1640 N N . SER A 1 221 ? -5.502 10.378 80.441 1.00 37.88 221 SER A N 1
ATOM 1641 C CA . SER A 1 221 ? -6.590 11.179 80.988 1.00 38.92 221 SER A CA 1
ATOM 1642 C C . SER A 1 221 ? -6.057 12.535 81.375 1.00 39.23 221 SER A C 1
ATOM 1643 O O . SER A 1 221 ? -4.852 12.781 81.342 1.00 38.63 221 SER A O 1
ATOM 1646 N N . GLU A 1 222 ? -6.937 13.436 81.763 1.00 39.65 222 GLU A N 1
ATOM 1647 C CA . GLU A 1 222 ? -6.431 14.732 82.165 1.00 41.41 222 GLU A CA 1
ATOM 1648 C C . GLU A 1 222 ? -5.913 14.711 83.607 1.00 40.39 222 GLU A C 1
ATOM 1649 O O . GLU A 1 222 ? -5.417 15.704 84.097 1.00 40.42 222 GLU A O 1
ATOM 1655 N N . VAL A 1 223 ? -5.980 13.547 84.248 1.00 40.35 223 VAL A N 1
ATOM 1656 C CA . VAL A 1 223 ? -5.348 13.362 85.567 1.00 40.43 223 VAL A CA 1
ATOM 1657 C C . VAL A 1 223 ? -4.091 12.484 85.477 1.00 39.65 223 VAL A C 1
ATOM 1658 O O . VAL A 1 223 ? -3.676 11.838 86.460 1.00 40.51 223 VAL A O 1
ATOM 1662 N N . GLU A 1 224 ? -3.515 12.440 84.276 1.00 37.84 224 GLU A N 1
ATOM 1663 C CA . GLU A 1 224 ? -2.305 11.682 84.026 1.00 36.26 224 GLU A CA 1
ATOM 1664 C C . GLU A 1 224 ? -1.295 12.553 83.249 1.00 34.67 224 GLU A C 1
ATOM 1665 O O . GLU A 1 224 ? -1.657 13.446 82.472 1.00 34.53 224 GLU A O 1
ATOM 1671 N N . VAL A 1 225 ? -0.020 12.313 83.522 1.00 32.93 225 VAL A N 1
ATOM 1672 C CA . VAL A 1 225 ? 1.083 12.950 82.822 1.00 30.87 225 VAL A CA 1
ATOM 1673 C C . VAL A 1 225 ? 1.571 11.987 81.734 1.00 27.88 225 VAL A C 1
ATOM 1674 O O . VAL A 1 225 ? 1.880 10.820 81.996 1.00 28.01 225 VAL A O 1
ATOM 1678 N N . CYS A 1 226 ? 1.627 12.495 80.512 1.00 26.16 226 CYS A N 1
ATOM 1679 C CA . CYS A 1 226 ? 2.048 11.720 79.348 1.00 24.98 226 CYS A CA 1
ATOM 1680 C C . CYS A 1 226 ? 3.585 11.804 79.249 1.00 24.51 226 CYS A C 1
ATOM 1681 O O . CYS A 1 226 ? 4.142 12.903 79.042 1.00 23.13 226 CYS A O 1
ATOM 1684 N N . LEU A 1 227 ? 4.234 10.652 79.419 1.00 22.92 227 LEU A N 1
ATOM 1685 C CA . LEU A 1 227 ? 5.669 10.518 79.160 1.00 24.18 227 LEU A CA 1
ATOM 1686 C C . LEU A 1 227 ? 5.901 9.732 77.866 1.00 22.64 227 LEU A C 1
ATOM 1687 O O . LEU A 1 227 ? 5.578 8.551 77.812 1.00 23.21 227 LEU A O 1
ATOM 1692 N N . PRO A 1 228 ? 6.463 10.389 76.830 1.00 22.09 228 PRO A N 1
ATOM 1693 C CA . PRO A 1 228 ? 6.551 9.750 75.496 1.00 21.89 228 PRO A CA 1
ATOM 1694 C C . PRO A 1 228 ? 7.513 8.583 75.437 1.00 22.27 228 PRO A C 1
ATOM 1695 O O . PRO A 1 228 ? 8.455 8.520 76.231 1.00 21.51 228 PRO A O 1
ATOM 1699 N N . LYS A 1 229 ? 7.256 7.647 74.522 1.00 22.76 229 LYS A N 1
ATOM 1700 C CA . LYS A 1 229 ? 8.109 6.478 74.317 1.00 23.61 229 LYS A CA 1
ATOM 1701 C C . LYS A 1 229 ? 8.246 6.316 72.808 1.00 23.48 229 LYS A C 1
ATOM 1702 O O . LYS A 1 229 ? 7.406 6.845 72.056 1.00 23.94 229 LYS A O 1
ATOM 1707 N N . ASP A 1 230 ? 9.270 5.577 72.377 1.00 23.63 230 ASP A N 1
ATOM 1708 C CA A ASP A 1 230 ? 9.535 5.286 70.969 0.70 24.41 230 ASP A CA 1
ATOM 1709 C CA B ASP A 1 230 ? 9.418 5.372 70.937 0.30 23.32 230 ASP A CA 1
ATOM 1710 C C . ASP A 1 230 ? 8.593 4.208 70.368 1.00 24.74 230 ASP A C 1
ATOM 1711 O O . ASP A 1 230 ? 8.832 3.739 69.236 1.00 26.75 230 ASP A O 1
ATOM 1720 N N . GLU A 1 231 ? 7.590 3.766 71.134 1.00 24.61 231 GLU A N 1
ATOM 1721 C CA . GLU A 1 231 ? 6.609 2.805 70.693 1.00 26.04 231 GLU A CA 1
ATOM 1722 C C . GLU A 1 231 ? 5.319 3.189 71.404 1.00 25.02 231 GLU A C 1
ATOM 1723 O O . GLU A 1 231 ? 5.351 3.680 72.526 1.00 25.53 231 GLU A O 1
ATOM 1729 N N . ASN A 1 232 ? 4.188 2.988 70.741 1.00 24.32 232 ASN A N 1
ATOM 1730 C CA . ASN A 1 232 ? 2.877 3.257 71.322 1.00 25.00 232 ASN A CA 1
ATOM 1731 C C . ASN A 1 232 ? 2.494 2.110 72.266 1.00 25.42 232 ASN A C 1
ATOM 1732 O O . ASN A 1 232 ? 2.891 0.985 72.033 1.00 24.85 232 ASN A O 1
ATOM 1737 N N . PRO A 1 233 ? 1.786 2.413 73.370 1.00 26.27 233 PRO A N 1
ATOM 1738 C CA . PRO A 1 233 ? 1.385 3.761 73.781 1.00 25.84 233 PRO A CA 1
ATOM 1739 C C . PRO A 1 233 ? 2.502 4.387 74.640 1.00 25.32 233 PRO A C 1
ATOM 1740 O O . PRO A 1 233 ? 3.416 3.671 75.084 1.00 24.17 233 PRO A O 1
ATOM 1744 N N . PRO A 1 234 ? 2.413 5.702 74.896 1.00 26.43 234 PRO A N 1
ATOM 1745 C CA . PRO A 1 234 ? 3.326 6.350 75.850 1.00 26.87 234 PRO A CA 1
ATOM 1746 C C . PRO A 1 234 ? 2.933 5.970 77.265 1.00 29.12 234 PRO A C 1
ATOM 1747 O O . PRO A 1 234 ? 1.921 5.295 77.452 1.00 28.04 234 PRO A O 1
ATOM 1751 N N . LEU A 1 235 ? 3.733 6.372 78.244 1.00 30.14 235 LEU A N 1
ATOM 1752 C CA A LEU A 1 235 ? 3.385 6.182 79.650 0.50 31.08 235 LEU A CA 1
ATOM 1753 C CA B LEU A 1 235 ? 3.381 6.197 79.656 0.50 31.31 235 LEU A CA 1
ATOM 1754 C C . LEU A 1 235 ? 2.388 7.261 80.103 1.00 31.90 235 LEU A C 1
ATOM 1755 O O . LEU A 1 235 ? 2.550 8.443 79.796 1.00 32.13 235 LEU A O 1
ATOM 1764 N N . CYS A 1 236 ? 1.337 6.844 80.810 1.00 32.33 236 CYS A N 1
ATOM 1765 C CA . CYS A 1 236 ? 0.416 7.792 81.411 1.00 33.85 236 CYS A CA 1
ATOM 1766 C C . CYS A 1 236 ? 0.540 7.581 82.900 1.00 35.40 236 CYS A C 1
ATOM 1767 O O . CYS A 1 236 ? 0.121 6.551 83.412 1.00 35.99 236 CYS A O 1
ATOM 1770 N N . LEU A 1 237 ? 1.175 8.521 83.573 1.00 36.58 237 LEU A N 1
ATOM 1771 C CA . LEU A 1 237 ? 1.435 8.372 84.988 1.00 38.34 237 LEU A CA 1
ATOM 1772 C C . LEU A 1 237 ? 0.428 9.208 85.700 1.00 37.93 237 LEU A C 1
ATOM 1773 O O . LEU A 1 237 ? 0.170 10.328 85.275 1.00 37.10 237 LEU A O 1
ATOM 1778 N N . ASP A 1 238 ? -0.122 8.686 86.789 1.00 39.90 238 ASP A N 1
ATOM 1779 C CA . ASP A 1 238 ? -1.053 9.469 87.585 1.00 42.70 238 ASP A CA 1
ATOM 1780 C C . ASP A 1 238 ? -0.295 10.690 88.040 1.00 43.29 238 ASP A C 1
ATOM 1781 O O . ASP A 1 238 ? 0.845 10.581 88.513 1.00 42.92 238 ASP A O 1
ATOM 1786 N N . GLU A 1 239 ? -0.872 11.868 87.842 1.00 44.59 239 GLU A N 1
ATOM 1787 C CA . GLU A 1 239 ? -0.174 13.042 88.320 1.00 46.36 239 GLU A CA 1
ATOM 1788 C C . GLU A 1 239 ? -0.239 13.026 89.840 1.00 47.22 239 GLU A C 1
ATOM 1789 O O . GLU A 1 239 ? -1.197 12.494 90.436 1.00 47.37 239 GLU A O 1
ATOM 1795 N N . SER A 1 240 ? 0.821 13.513 90.470 1.00 48.07 240 SER A N 1
ATOM 1796 C CA . SER A 1 240 ? 0.890 13.445 91.928 1.00 49.34 240 SER A CA 1
ATOM 1797 C C . SER A 1 240 ? -0.079 14.478 92.512 1.00 48.49 240 SER A C 1
ATOM 1798 O O . SER A 1 240 ? -0.388 15.505 91.882 1.00 48.51 240 SER A O 1
ATOM 1801 N N . GLY A 1 241 ? -0.566 14.180 93.706 1.00 47.84 241 GLY A N 1
ATOM 1802 C CA . GLY A 1 241 ? -1.576 15.013 94.315 1.00 47.04 241 GLY A CA 1
ATOM 1803 C C . GLY A 1 241 ? -1.000 16.294 94.864 1.00 45.89 241 GLY A C 1
ATOM 1804 O O . GLY A 1 241 ? 0.206 16.539 94.759 1.00 45.20 241 GLY A O 1
ATOM 1805 N N . GLN A 1 242 ? -1.865 17.123 95.438 1.00 44.53 242 GLN A N 1
ATOM 1806 C CA . GLN A 1 242 ? -1.367 18.189 96.275 1.00 43.63 242 GLN A CA 1
ATOM 1807 C C . GLN A 1 242 ? -1.112 17.605 97.667 1.00 43.41 242 GLN A C 1
ATOM 1808 O O . GLN A 1 242 ? -1.788 17.900 98.654 1.00 42.93 242 GLN A O 1
ATOM 1814 N N . ILE A 1 243 ? -0.121 16.710 97.678 1.00 42.62 243 ILE A N 1
ATOM 1815 C CA . ILE A 1 243 ? 0.406 16.031 98.862 1.00 42.22 243 ILE A CA 1
ATOM 1816 C C . ILE A 1 243 ? 1.038 17.025 99.861 1.00 41.42 243 ILE A C 1
ATOM 1817 O O . ILE A 1 243 ? 1.349 18.187 99.497 1.00 40.63 243 ILE A O 1
ATOM 1822 N N . SER A 1 244 ? 1.191 16.564 101.113 1.00 40.60 244 SER A N 1
ATOM 1823 C CA . SER A 1 24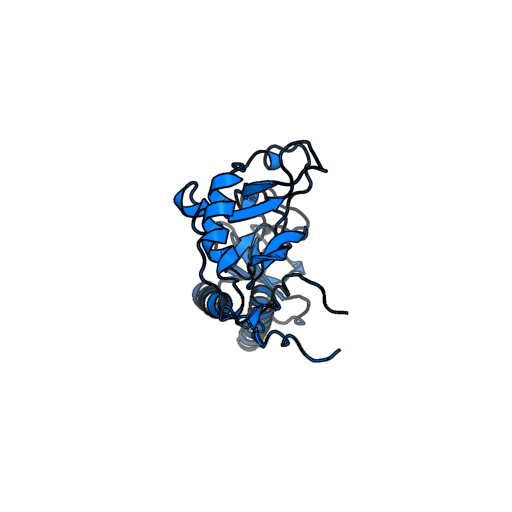4 ? 1.639 17.406 102.243 1.00 40.11 244 SER A CA 1
ATOM 1824 C C . SER A 1 244 ? 3.194 17.521 102.322 1.00 41.07 244 SER A C 1
ATOM 1825 O O . SER A 1 244 ? 3.827 17.368 103.383 1.00 39.98 244 SER A O 1
ATOM 1828 N N . ARG A 1 245 ? 3.778 17.815 101.149 1.00 42.34 245 ARG A N 1
ATOM 1829 C CA . ARG A 1 245 ? 5.251 17.977 100.942 1.00 42.70 245 ARG A CA 1
ATOM 1830 C C . ARG A 1 245 ? 5.553 18.641 99.581 1.00 42.94 245 ARG A C 1
ATOM 1831 O O . ARG A 1 245 ? 4.737 18.578 98.641 1.00 42.77 245 ARG A O 1
ATOM 1839 N N . THR A 1 246 ? 6.708 19.301 99.496 1.00 43.27 246 THR A N 1
#

Organism: Toxoplasma gondii (NCBI:txid5811)

Sequence (234 aa):
SHHSPASGRYIQQMLDQRCQEIAAELCQSGLRKMCVPSSSRIVARNAVGITHQNTLQWRCFDTASLLESNQEENNNGVNCVDDCGHTIPCCPGGVHRQNSNHATRHEILSKLVEEGVQRFCSPYQASANKKYCNDKFPGTIARRSKGFGNNVEVAWRCYEEKASLLYSSVYAECASNCGTTWYCPGGRRGTSTEELDKRHYTEEEGIRQAIGSVDSPCSEVEVCLPKDDENPPLLCLDESGQISR

Solvent-accessible surface area: 12350 Å² total

B-factor: mean 28.16, std 10.21, range [8.93, 78.95]

Nearest PDB structures (foldseek):
  3f5e-assembly1_A  TM=1.004E+00  e=2.086E-50  Toxoplasma gondii RH
  2jhd-assembly1_A  TM=1.003E+00  e=7.325E-50  Toxoplasma gondii

Foldseek 3Di:
DDALEAPLVLQVVQLVVLLVVLVVVVVVVPVVSPDPSVQWGWWFAAAAPPSQHTATKIFRNVQWAQADDDRFFTWTAWQLGATAGEGTGYPNHRTDIGTDRVVSSVSSVVSNQWFPQVLQVLLQCLLCVVPNQWGWFQAAAAQAQPHTAIKTFRRHLWYQVDWTWGAFNQRDTGIIGTYHRNYHDPSRHGIGGDRPRSVVSSVPDDHPEDPQWDFAGDRTPDTDTHGDDDPDPD

InterPro domains:
  IPR008117 Micronemal protein 1 [PR01744] (61-75)
  IPR008117 Micronemal protein 1 [PR01744] (102-116)
  IPR008117 Micronemal protein 1 [PR01744] (164-180)
  IPR008117 Micronemal protein 1 [PR01744] (190-207)
  IPR008117 Micronemal protein 1 [PR01744] (341-356)
  IPR008117 Micronemal protein 1 [PR01744] (372-388)
  IPR008117 Micronemal protein 1 [PR01744] (418-435)
  IPR019562 Micronemal adhesive repeat, sialic-acid binding [PF10564] (41-138)
  IPR019562 Micronemal adhesive repeat, sialic-acid binding [PF10564] (148-213)
  IPR024691 Micronemal protein 1, galectin-like domain [PF11476] (336-450)
  IPR038686 MIC1, C-terminal superfamily [G3DSA:2.60.120.710] (320-456)